Protein AF-A0A1G7UKP9-F1 (afdb_monomer)

Secondary structure (DSSP, 8-state):
---SSSSSSSSTTHHHHHHHHHHHHHHHHHHHHHHHHHHHHHHHHHHHHHHHHHHHHHHHHHHHHHHHHHHHHHHHTS--TTTHHHHHHHHHTTSS--HHHHHHHHHHHHHHHHHHHHHHHHHHHHHHHHHHHHHHHH--TTSPPHHHHHHHHHHHHHHHHHHHHH-HHHHHH-GGGT-TTSHHHHHHHHHHHHHHHH--S-TTS---HHHHHHHHHHHHHHHHHHHHHHHHTT-SPPPPPPPTT------TTSPPPPP-

Mean predicted aligned error: 12.32 Å

Organism: NCBI:txid370764

pLDDT: mean 83.42, std 17.31, range [44.12, 98.62]

Nearest PDB structures (foldseek):
  7a0g-assembly1_JJJ  TM=3.092E-01  e=5.754E+00  Serratia marcescens

Solvent-accessible surface area (backbone atoms only — not comparable to full-atom values): 14491 Å² total; per-residue (Å²): 142,82,93,75,80,81,74,74,83,76,53,79,71,55,58,59,55,57,53,50,54,54,50,52,54,52,50,55,57,56,54,50,52,57,50,48,54,43,40,60,46,51,24,32,50,50,50,30,53,50,29,47,52,47,29,55,53,26,49,52,45,31,55,51,28,50,49,46,34,52,49,35,50,52,64,73,64,57,80,58,91,84,72,42,66,66,56,46,50,33,39,74,70,61,76,46,71,58,66,62,42,55,50,26,49,48,51,28,53,52,25,48,52,48,26,53,52,28,51,52,48,30,53,53,29,49,53,47,35,53,53,42,46,53,52,58,73,69,54,57,93,84,55,78,42,62,55,48,52,52,48,52,55,45,51,51,52,51,57,57,52,46,44,43,76,71,35,71,64,51,25,68,74,30,51,53,67,78,34,68,85,38,70,45,27,36,49,17,56,51,27,44,53,53,27,59,72,49,52,72,97,47,72,83,56,92,72,54,37,67,58,51,48,54,28,54,52,28,40,52,46,23,49,52,28,42,55,48,24,29,48,77,41,71,65,41,78,73,74,78,73,73,60,95,81,68,71,72,80,75,58,90,85,62,79,80,76,82,87,128

Structure (mmCIF, N/CA/C/O backbone):
data_AF-A0A1G7UKP9-F1
#
_entry.id   AF-A0A1G7UKP9-F1
#
loop_
_atom_site.group_PDB
_atom_site.id
_atom_site.type_symbol
_atom_site.label_atom_id
_atom_site.label_alt_id
_atom_site.label_comp_id
_atom_site.label_asym_id
_atom_site.label_entity_id
_atom_site.label_seq_id
_atom_site.pdbx_PDB_ins_code
_atom_site.Cartn_x
_atom_site.Cartn_y
_atom_site.Cartn_z
_atom_site.occupancy
_atom_site.B_iso_or_equiv
_atom_site.auth_seq_id
_atom_site.auth_comp_id
_atom_site.auth_asym_id
_atom_site.auth_atom_id
_atom_site.pdbx_PDB_model_num
ATOM 1 N N . MET A 1 1 ? -29.079 43.974 -66.019 1.00 44.16 1 MET A N 1
ATOM 2 C CA . MET A 1 1 ? -27.997 42.972 -66.091 1.00 44.16 1 MET A CA 1
ATOM 3 C C . MET A 1 1 ? -27.166 43.113 -64.829 1.00 44.16 1 MET A C 1
ATOM 5 O O . MET A 1 1 ? -26.139 43.769 -64.859 1.00 44.16 1 MET A O 1
ATOM 9 N N . GLU A 1 2 ? -27.642 42.573 -63.709 1.00 44.12 2 GLU A N 1
ATOM 10 C CA . GLU A 1 2 ? -26.883 42.584 -62.453 1.00 44.12 2 GLU A CA 1
ATOM 11 C C . GLU A 1 2 ? -26.774 41.160 -61.902 1.00 44.12 2 GLU A C 1
ATOM 13 O O . GLU A 1 2 ? -27.745 40.647 -61.351 1.00 44.12 2 GLU A O 1
ATOM 18 N N . PRO A 1 3 ? -25.610 40.504 -62.059 1.00 50.66 3 PRO A N 1
ATOM 19 C CA . PRO A 1 3 ? -25.329 39.222 -61.429 1.00 50.66 3 PRO A CA 1
ATOM 20 C C . PRO A 1 3 ? -24.221 39.331 -60.361 1.00 50.66 3 PRO A C 1
ATOM 22 O O . PRO A 1 3 ? -23.390 38.436 -60.264 1.00 50.66 3 PRO A O 1
ATOM 25 N N . PHE A 1 4 ? -24.165 40.416 -59.574 1.00 51.16 4 PHE A N 1
ATOM 26 C CA . PHE A 1 4 ? -23.109 40.601 -58.556 1.00 51.16 4 PHE A CA 1
ATOM 27 C C . PHE A 1 4 ? -23.598 40.833 -57.115 1.00 51.16 4 PHE A C 1
ATOM 29 O O . PHE A 1 4 ? -22.776 40.829 -56.203 1.00 51.16 4 PHE A O 1
ATOM 36 N N . LEU A 1 5 ? -24.908 40.953 -56.866 1.00 49.94 5 LEU A N 1
ATOM 37 C CA . LEU A 1 5 ? -25.432 41.255 -55.521 1.00 49.94 5 LEU A CA 1
ATOM 38 C C . LEU A 1 5 ? -25.893 40.041 -54.693 1.00 49.94 5 LEU A C 1
ATOM 40 O O . LEU A 1 5 ? -26.285 40.216 -53.547 1.00 49.94 5 LEU A O 1
ATOM 44 N N . LEU A 1 6 ? -25.790 38.806 -55.197 1.00 50.75 6 LEU A N 1
ATOM 45 C CA . LEU A 1 6 ? -26.289 37.619 -54.475 1.00 50.75 6 LEU A CA 1
ATOM 46 C C . LEU A 1 6 ? -25.236 36.846 -53.659 1.00 50.75 6 LEU A C 1
ATOM 48 O O . LEU A 1 6 ? -25.571 35.833 -53.053 1.00 50.75 6 LEU A O 1
ATOM 52 N N . PHE A 1 7 ? -23.975 37.292 -53.601 1.00 49.50 7 PHE A N 1
ATOM 53 C CA . PHE A 1 7 ? -22.926 36.546 -52.882 1.00 49.50 7 PHE A CA 1
ATOM 54 C C . PHE A 1 7 ? -22.659 37.034 -51.444 1.00 49.50 7 PHE A C 1
ATOM 56 O O . PHE A 1 7 ? -21.963 36.362 -50.686 1.00 49.50 7 PHE A O 1
ATOM 63 N N . VAL A 1 8 ? -23.217 38.178 -51.032 1.00 49.25 8 VAL A N 1
ATOM 64 C CA . VAL A 1 8 ? -22.900 38.803 -49.728 1.00 49.25 8 VAL A CA 1
ATOM 65 C C . VAL A 1 8 ? -23.927 38.472 -48.630 1.00 49.25 8 VAL A C 1
ATOM 67 O O . VAL A 1 8 ? -23.608 38.563 -47.447 1.00 49.25 8 VAL A O 1
ATOM 70 N N . GLU A 1 9 ? -25.122 37.983 -48.970 1.00 47.28 9 GLU A N 1
ATOM 71 C CA . GLU A 1 9 ? -26.195 37.747 -47.982 1.00 47.28 9 GLU A CA 1
ATOM 72 C C . GLU A 1 9 ? -26.108 36.411 -47.217 1.00 47.28 9 GLU A C 1
ATOM 74 O O . GLU A 1 9 ? -26.760 36.244 -46.188 1.00 47.28 9 GLU A O 1
ATOM 79 N N . GLY A 1 10 ? -25.271 35.463 -47.655 1.00 50.47 10 GLY A N 1
ATOM 80 C CA . GLY A 1 10 ? -25.279 34.089 -47.134 1.00 50.47 10 GLY A CA 1
ATOM 81 C C . GLY A 1 10 ? -24.147 33.683 -46.182 1.00 50.47 10 GLY A C 1
ATOM 82 O O . GLY A 1 10 ? -24.175 32.556 -45.701 1.00 50.47 10 GLY A O 1
ATOM 83 N N . TRP A 1 11 ? -23.134 34.519 -45.915 1.00 45.97 11 TRP A N 1
ATOM 84 C CA . TRP A 1 11 ? -21.878 34.038 -45.296 1.00 45.97 11 TRP A CA 1
ATOM 85 C C . TRP A 1 11 ? -21.744 34.311 -43.786 1.00 45.97 11 TRP A C 1
ATOM 87 O O . TRP A 1 11 ? -21.019 33.611 -43.078 1.00 45.97 11 TRP A O 1
ATOM 97 N N . TRP A 1 12 ? -22.438 35.306 -43.237 1.00 51.12 12 TRP A N 1
ATOM 98 C CA . TRP A 1 12 ? -22.158 35.793 -41.878 1.00 51.12 12 TRP A CA 1
ATOM 99 C C . TRP A 1 12 ? -22.514 34.805 -40.744 1.00 51.12 12 TRP A C 1
ATOM 101 O O . TRP A 1 12 ? -21.969 34.924 -39.649 1.00 51.12 12 TRP A O 1
ATOM 111 N N . TRP A 1 13 ? -23.342 33.783 -40.999 1.00 52.53 13 TRP A N 1
ATOM 112 C CA . TRP A 1 13 ? -23.664 32.716 -40.034 1.00 52.53 13 TRP A CA 1
ATOM 113 C C . TRP A 1 13 ? -22.660 31.545 -40.029 1.00 52.53 13 TRP A C 1
ATOM 115 O O . TRP A 1 13 ? -22.626 30.770 -39.071 1.00 52.53 13 TRP A O 1
ATOM 125 N N . VAL A 1 14 ? -21.792 31.427 -41.042 1.00 55.03 14 VAL A N 1
ATOM 126 C CA . VAL A 1 14 ? -20.776 30.357 -41.123 1.00 55.03 14 VAL A CA 1
ATOM 127 C C . VAL A 1 14 ? -19.552 30.679 -40.252 1.00 55.03 14 VAL A C 1
ATOM 129 O O . VAL A 1 14 ? -18.934 29.778 -39.680 1.00 55.03 14 VAL A O 1
ATOM 132 N N . ALA A 1 15 ? -19.235 31.965 -40.062 1.00 50.16 15 ALA A N 1
ATOM 133 C CA . ALA A 1 15 ? -18.097 32.397 -39.246 1.00 50.16 15 ALA A CA 1
ATOM 134 C C . ALA A 1 15 ? -18.240 32.060 -37.738 1.00 50.16 15 ALA A C 1
ATOM 136 O O . ALA A 1 15 ? -17.279 31.537 -37.167 1.00 50.16 15 ALA A O 1
ATOM 137 N N . PRO A 1 16 ? -19.405 32.239 -37.077 1.00 51.91 16 PRO A N 1
ATOM 138 C CA . PRO A 1 16 ? -19.590 31.801 -35.690 1.00 51.91 16 PRO A CA 1
ATOM 139 C C . PRO A 1 16 ? -19.607 30.275 -35.528 1.00 51.91 16 PRO A C 1
ATOM 141 O O . PRO A 1 16 ? -19.090 29.762 -34.537 1.00 51.91 16 PRO A O 1
ATOM 144 N N . ALA A 1 17 ? -20.153 29.532 -36.499 1.00 54.03 17 ALA A N 1
ATOM 145 C CA . ALA A 1 17 ? -20.240 28.072 -36.426 1.00 54.03 17 ALA A CA 1
ATOM 146 C C . ALA A 1 17 ? -18.858 27.397 -36.541 1.00 54.03 17 ALA A C 1
ATOM 148 O O . ALA A 1 17 ? -18.540 26.493 -35.765 1.00 54.03 17 ALA A O 1
ATOM 149 N N . ALA A 1 18 ? -17.996 27.882 -37.442 1.00 50.09 18 ALA A N 1
ATOM 150 C CA . ALA A 1 18 ? -16.623 27.391 -37.576 1.00 50.09 18 ALA A CA 1
ATOM 151 C C . ALA A 1 18 ? -15.727 27.807 -36.389 1.00 50.09 18 ALA A C 1
ATOM 153 O O . ALA A 1 18 ? -14.935 26.998 -35.895 1.00 50.09 18 ALA A O 1
ATOM 154 N N . ALA A 1 19 ? -15.896 29.027 -35.862 1.00 51.38 19 ALA A N 1
ATOM 155 C CA . ALA A 1 19 ? -15.190 29.486 -34.662 1.00 51.38 19 ALA A CA 1
ATOM 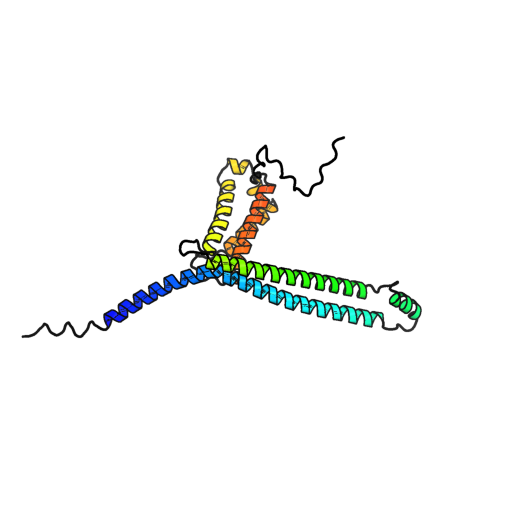156 C C . ALA A 1 19 ? -15.642 28.740 -33.385 1.00 51.38 19 ALA A C 1
ATOM 158 O O . ALA A 1 19 ? -14.822 28.422 -32.519 1.00 51.38 19 ALA A O 1
ATOM 159 N N . GLY A 1 20 ? -16.927 28.395 -33.275 1.00 48.53 20 GLY A N 1
ATOM 160 C CA . GLY A 1 20 ? -17.476 27.614 -32.162 1.00 48.53 20 GLY A CA 1
ATOM 161 C C . GLY A 1 20 ? -16.991 26.160 -32.139 1.00 48.53 20 GLY A C 1
ATOM 162 O O . GLY A 1 20 ? -16.682 25.624 -31.074 1.00 48.53 20 GLY 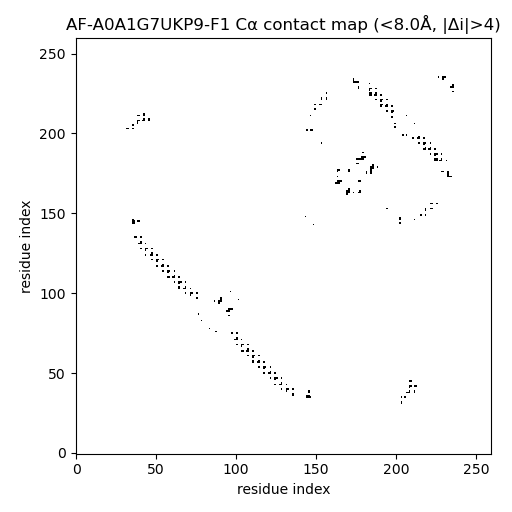A O 1
ATOM 163 N N . ALA A 1 21 ? -16.841 25.528 -33.308 1.00 51.72 21 ALA A N 1
ATOM 164 C CA . ALA A 1 21 ? -16.370 24.144 -33.404 1.00 51.72 21 ALA A CA 1
ATOM 165 C C . ALA A 1 21 ? -14.880 23.996 -33.034 1.00 51.72 21 ALA A C 1
ATOM 167 O O . ALA A 1 21 ? -14.508 23.087 -32.286 1.00 51.72 21 ALA A O 1
ATOM 168 N N . GLY A 1 22 ? -14.023 24.917 -33.492 1.00 48.28 22 GLY A N 1
ATOM 169 C CA . GLY A 1 22 ? -12.593 24.905 -33.160 1.00 48.28 22 GLY A CA 1
ATOM 170 C C . GLY A 1 22 ? -12.308 25.220 -31.686 1.00 48.28 22 GLY A C 1
ATOM 171 O O . GLY A 1 22 ? -11.471 24.569 -31.055 1.00 48.28 22 GLY A O 1
ATOM 172 N N . THR A 1 23 ? -13.044 26.168 -31.099 1.00 50.00 23 THR A N 1
ATOM 173 C CA . THR A 1 23 ? -12.884 26.538 -29.682 1.00 50.00 23 THR A CA 1
ATOM 174 C C . THR A 1 23 ? -13.370 25.440 -28.733 1.00 50.00 23 THR A C 1
ATOM 176 O O . THR A 1 23 ? -12.698 25.169 -27.736 1.00 50.00 23 THR A O 1
ATOM 179 N N . ALA A 1 24 ? -14.454 24.727 -29.061 1.00 54.94 24 ALA A N 1
ATOM 180 C CA . ALA A 1 24 ? -14.920 23.576 -28.285 1.00 54.94 24 ALA A CA 1
ATOM 181 C C . ALA A 1 24 ? -13.920 22.401 -28.308 1.00 54.94 24 ALA A C 1
ATOM 183 O O . ALA A 1 24 ? -13.653 21.789 -27.268 1.00 54.94 24 ALA A O 1
ATOM 184 N N . ALA A 1 25 ? -13.305 22.119 -29.462 1.00 56.47 25 ALA A N 1
ATOM 185 C CA . ALA A 1 25 ? -12.270 21.092 -29.583 1.00 56.47 25 ALA A CA 1
ATOM 186 C C . ALA A 1 25 ? -10.997 21.452 -28.787 1.00 56.47 25 ALA A C 1
ATOM 188 O O . ALA A 1 25 ? -10.469 20.621 -28.041 1.00 56.47 25 ALA A O 1
ATOM 189 N N . TYR A 1 26 ? -10.542 22.706 -28.868 1.00 53.78 26 TYR A N 1
ATOM 190 C CA . TYR A 1 26 ? -9.376 23.197 -28.126 1.00 53.78 26 TYR A CA 1
ATOM 191 C C . TYR A 1 26 ? -9.614 23.243 -26.603 1.00 53.78 26 TYR A C 1
ATOM 193 O O . TYR A 1 26 ? -8.772 22.794 -25.813 1.00 53.78 26 TYR A O 1
ATOM 201 N N . ALA A 1 27 ? -10.791 23.700 -26.164 1.00 58.50 27 ALA A N 1
ATOM 202 C CA . ALA A 1 27 ? -11.190 23.671 -24.756 1.00 58.50 27 ALA A CA 1
ATOM 203 C C . ALA A 1 27 ? -11.269 22.228 -24.220 1.00 58.50 27 ALA A C 1
ATOM 205 O O . ALA A 1 27 ? -10.812 21.942 -23.111 1.00 58.50 27 ALA A O 1
ATOM 206 N N . GLY A 1 28 ? -11.768 21.286 -25.027 1.00 56.56 28 GLY A N 1
ATOM 207 C CA . GLY A 1 28 ? -11.822 19.866 -24.681 1.00 56.56 28 GLY A CA 1
ATOM 208 C C . GLY A 1 28 ? -10.444 19.221 -24.484 1.00 56.56 28 GLY A C 1
ATOM 209 O O . GLY A 1 28 ? -10.285 18.382 -23.595 1.00 56.56 28 GLY A O 1
ATOM 210 N N . LEU A 1 29 ? -9.433 19.612 -25.265 1.00 59.69 29 LEU A N 1
ATOM 211 C CA . LEU A 1 29 ? -8.065 19.087 -25.149 1.00 59.69 29 LEU A CA 1
ATOM 212 C C . LEU A 1 29 ? -7.312 19.672 -23.942 1.00 59.69 29 LEU A C 1
ATOM 214 O O . LEU A 1 29 ? -6.635 18.941 -23.216 1.00 59.69 29 LEU A O 1
ATOM 218 N N . THR A 1 30 ? -7.484 20.965 -23.668 1.00 58.81 30 THR A N 1
ATOM 219 C CA . THR A 1 30 ? -6.808 21.659 -22.555 1.00 58.81 30 THR A CA 1
ATOM 220 C C . THR A 1 30 ? -7.402 21.311 -21.184 1.00 58.81 30 THR A C 1
ATOM 222 O O . THR A 1 30 ? -6.662 21.100 -20.215 1.00 58.81 30 THR A O 1
ATOM 225 N N . MET A 1 31 ? -8.727 21.146 -21.090 1.00 59.41 31 MET A N 1
ATOM 226 C CA . MET A 1 31 ? -9.408 20.721 -19.856 1.00 59.41 31 MET A CA 1
ATOM 227 C C . MET A 1 31 ? -9.030 19.289 -19.441 1.00 59.41 31 MET A C 1
ATOM 229 O O . MET A 1 31 ? -8.883 19.006 -18.246 1.00 59.41 31 MET A O 1
ATOM 233 N N . LYS A 1 32 ? -8.809 18.388 -20.411 1.00 64.94 32 LYS A N 1
ATOM 234 C CA . LYS A 1 32 ? -8.372 17.003 -20.156 1.00 64.94 32 LYS A CA 1
ATOM 235 C C . LYS A 1 32 ? -6.992 16.947 -19.490 1.00 64.94 32 LYS A C 1
ATOM 237 O O . LYS A 1 32 ? -6.817 16.185 -18.541 1.00 64.94 32 LYS A O 1
ATOM 242 N N . GLY A 1 33 ? -6.058 17.813 -19.893 1.00 72.50 33 GLY A N 1
ATOM 243 C CA . GLY A 1 33 ? -4.727 17.905 -19.278 1.00 72.50 33 GLY A CA 1
ATOM 244 C C . GLY A 1 33 ? -4.760 18.368 -17.816 1.00 72.50 33 GLY A C 1
ATOM 245 O O . GLY A 1 33 ? -4.110 17.773 -16.957 1.00 72.50 33 GLY A O 1
ATOM 246 N N . ARG A 1 34 ? -5.579 19.379 -17.489 1.00 80.12 34 ARG A N 1
ATOM 247 C CA . ARG A 1 34 ? -5.723 19.866 -16.100 1.00 80.12 34 ARG A CA 1
ATOM 248 C C . ARG A 1 34 ? -6.289 18.789 -15.172 1.00 80.12 34 ARG A C 1
ATOM 250 O O . ARG A 1 34 ? -5.829 18.649 -14.040 1.00 80.12 34 ARG A O 1
ATOM 257 N N . ARG A 1 35 ? -7.269 18.018 -15.651 1.00 83.06 35 ARG A N 1
ATOM 258 C CA . ARG A 1 35 ? -7.863 16.914 -14.888 1.00 83.06 35 ARG A CA 1
ATOM 259 C C . ARG A 1 35 ? -6.8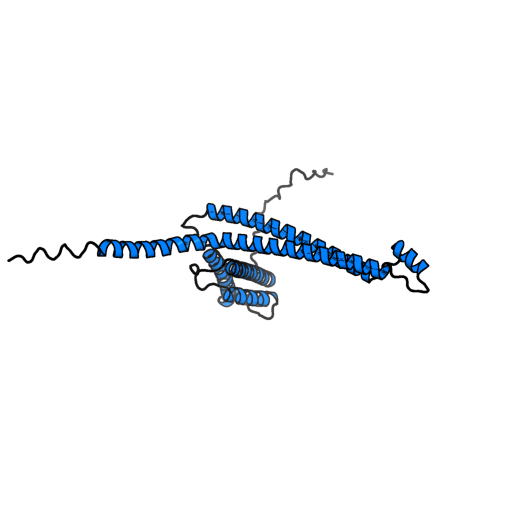76 15.768 -14.671 1.00 83.06 35 ARG A C 1
ATOM 261 O O . ARG A 1 35 ? -6.777 15.284 -13.551 1.00 83.06 35 ARG A O 1
ATOM 268 N N . ALA A 1 36 ? -6.130 15.377 -15.704 1.00 86.25 36 ALA A N 1
ATOM 269 C CA . ALA A 1 36 ? -5.109 14.335 -15.588 1.00 86.25 36 ALA A CA 1
ATOM 270 C C . ALA A 1 36 ? -4.031 14.699 -14.549 1.00 86.25 36 ALA A C 1
ATOM 272 O O . ALA A 1 36 ? -3.599 13.841 -13.787 1.00 86.25 36 ALA A O 1
ATOM 273 N N . ARG A 1 37 ? -3.666 15.986 -14.436 1.00 88.75 37 ARG A N 1
ATOM 274 C CA . ARG A 1 37 ? -2.749 16.472 -13.386 1.00 88.75 37 ARG A CA 1
ATOM 275 C C . ARG A 1 37 ? -3.351 16.453 -11.982 1.00 88.75 37 ARG A C 1
ATOM 277 O O . ARG A 1 37 ? -2.650 16.142 -11.027 1.00 88.75 37 ARG A O 1
ATOM 284 N N . ARG A 1 38 ? -4.644 16.766 -11.839 1.00 92.69 38 ARG A N 1
ATOM 285 C CA . ARG A 1 38 ? -5.346 16.715 -10.541 1.00 92.69 38 ARG A CA 1
ATOM 286 C C . ARG A 1 38 ? -5.575 15.299 -10.017 1.00 92.69 38 ARG A C 1
ATOM 288 O O . ARG A 1 38 ? -5.897 15.156 -8.843 1.00 92.69 38 ARG A O 1
ATOM 295 N N . LEU A 1 39 ? -5.386 14.276 -10.849 1.00 93.75 39 LEU A N 1
ATOM 296 C CA . LEU A 1 39 ? -5.687 12.888 -10.509 1.00 93.75 39 LEU A CA 1
ATOM 297 C C . LEU A 1 39 ? -5.000 12.421 -9.220 1.00 93.75 39 LEU A C 1
ATOM 299 O O . LEU A 1 39 ? -5.641 11.783 -8.391 1.00 93.75 39 LEU A O 1
ATOM 303 N N . GLU A 1 40 ? -3.731 12.779 -9.016 1.00 94.4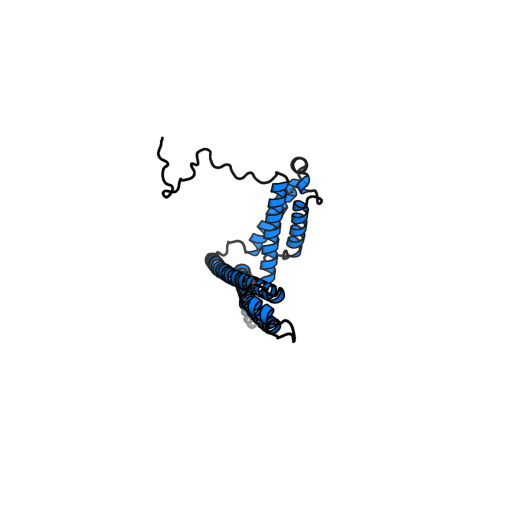4 40 GLU A N 1
ATOM 304 C CA . GLU A 1 40 ? -2.994 12.396 -7.807 1.00 94.44 40 GLU A CA 1
ATOM 305 C C . GLU A 1 40 ? -3.547 13.083 -6.547 1.00 94.44 40 GLU A C 1
ATOM 307 O O . GLU A 1 40 ? -3.663 12.458 -5.492 1.00 94.44 40 GLU A O 1
ATOM 312 N N . LEU A 1 41 ? -3.962 14.349 -6.660 1.00 96.12 41 LEU A N 1
ATOM 313 C CA . LEU A 1 41 ? -4.599 15.085 -5.567 1.00 96.12 41 LEU A CA 1
ATOM 314 C C . LEU A 1 41 ? -5.981 14.512 -5.235 1.00 96.12 41 LEU A C 1
ATOM 316 O O . LEU A 1 41 ? -6.318 14.343 -4.063 1.00 96.12 41 LEU A O 1
ATOM 320 N N . ASP A 1 42 ? -6.775 14.190 -6.253 1.00 96.44 42 ASP A N 1
ATOM 321 C CA . ASP A 1 42 ? -8.093 13.585 -6.066 1.00 96.44 42 ASP A CA 1
ATOM 322 C C . ASP A 1 42 ? -7.973 12.170 -5.472 1.00 96.44 42 ASP A C 1
ATOM 324 O O . ASP A 1 42 ? -8.764 11.794 -4.607 1.00 96.44 42 ASP A O 1
ATOM 328 N N . ALA A 1 43 ? -6.940 11.414 -5.856 1.00 96.88 43 ALA A N 1
ATOM 329 C CA . ALA A 1 43 ? -6.592 10.129 -5.252 1.00 96.88 43 ALA A CA 1
ATOM 330 C C . ALA A 1 43 ? -6.197 10.269 -3.774 1.00 96.88 43 ALA A C 1
ATOM 332 O O . ALA A 1 43 ? -6.682 9.514 -2.933 1.00 96.88 43 ALA A O 1
ATOM 333 N N . ALA A 1 44 ? -5.391 11.274 -3.430 1.00 97.06 44 ALA A N 1
ATOM 334 C CA . ALA A 1 44 ? -5.019 11.547 -2.043 1.00 97.06 44 ALA A CA 1
ATOM 335 C C . ALA A 1 44 ? -6.235 11.915 -1.176 1.00 97.06 44 ALA A C 1
ATOM 337 O O . ALA A 1 44 ? -6.365 11.447 -0.046 1.00 97.06 44 ALA A O 1
ATOM 338 N N . ARG A 1 45 ? -7.162 12.720 -1.712 1.00 97.69 45 ARG A N 1
ATOM 339 C CA . ARG A 1 45 ? -8.426 13.054 -1.033 1.00 97.69 45 ARG A CA 1
ATOM 340 C C . ARG A 1 45 ? -9.321 11.832 -0.857 1.00 97.69 45 ARG A C 1
ATOM 342 O O . ARG A 1 45 ? -9.956 11.686 0.185 1.00 97.69 45 ARG A O 1
ATOM 349 N N . HIS A 1 46 ? -9.361 10.951 -1.855 1.00 97.19 46 HIS A N 1
ATOM 350 C CA . HIS A 1 46 ? -10.077 9.685 -1.754 1.00 97.19 46 HIS A CA 1
ATOM 351 C C . HIS A 1 46 ? -9.506 8.810 -0.624 1.00 97.19 46 HIS A C 1
ATOM 353 O O . HIS A 1 46 ? -10.272 8.300 0.189 1.00 97.19 46 HIS A O 1
ATOM 359 N N . GLU A 1 47 ? -8.179 8.702 -0.508 1.00 96.81 47 GLU A N 1
ATOM 360 C CA . GLU A 1 47 ? -7.510 7.994 0.598 1.00 96.81 47 GLU A CA 1
ATOM 361 C C . GLU A 1 47 ? -7.784 8.618 1.972 1.00 96.81 47 GLU A C 1
ATOM 363 O O . GLU A 1 47 ? -7.972 7.904 2.955 1.00 96.81 47 GLU A O 1
ATOM 368 N N . GLU A 1 48 ? -7.840 9.948 2.070 1.00 98.06 48 GLU A N 1
ATOM 369 C CA . GLU A 1 48 ? -8.232 10.603 3.320 1.00 98.06 48 GLU A CA 1
ATOM 370 C C . GLU A 1 48 ? -9.675 10.246 3.706 1.00 98.06 48 GLU A C 1
ATOM 372 O O . GLU A 1 48 ? -9.945 9.915 4.864 1.00 98.06 48 GLU A O 1
ATOM 377 N N . ALA A 1 49 ? -10.597 10.263 2.740 1.00 97.75 49 ALA A N 1
ATOM 378 C CA . ALA A 1 49 ? -11.992 9.909 2.974 1.00 97.75 49 ALA A CA 1
ATOM 379 C C . ALA A 1 49 ? -12.150 8.443 3.415 1.00 97.75 49 ALA A C 1
ATOM 381 O O . ALA A 1 49 ? -12.931 8.158 4.328 1.00 97.75 49 ALA A O 1
ATOM 382 N N . THR A 1 50 ? -11.402 7.507 2.819 1.00 97.12 50 THR A N 1
ATOM 383 C CA . THR A 1 50 ? -11.421 6.096 3.236 1.00 97.12 50 THR A CA 1
ATOM 384 C C . THR A 1 50 ? -10.804 5.904 4.621 1.00 97.12 50 THR A C 1
ATOM 386 O O . THR A 1 50 ? -11.393 5.203 5.445 1.00 97.12 50 THR A O 1
ATOM 389 N N . ALA A 1 51 ? -9.691 6.576 4.933 1.00 97.69 51 ALA A N 1
ATOM 390 C CA . ALA A 1 51 ? -9.071 6.533 6.258 1.00 97.69 51 ALA A CA 1
ATOM 391 C C . ALA A 1 51 ? -9.993 7.096 7.352 1.00 97.69 51 ALA A C 1
ATOM 393 O O . ALA A 1 51 ? -10.077 6.543 8.450 1.00 97.69 51 ALA A O 1
ATOM 394 N N . TYR A 1 52 ? -10.737 8.161 7.047 1.00 98.25 52 TYR A N 1
ATOM 395 C CA . TYR A 1 52 ? -11.727 8.720 7.963 1.00 98.25 52 TYR A CA 1
ATOM 396 C C . TYR A 1 52 ? -12.867 7.731 8.251 1.00 98.25 52 TYR A C 1
ATOM 398 O O . TYR A 1 52 ? -13.201 7.499 9.415 1.00 98.25 52 TYR A O 1
ATOM 406 N N . ARG A 1 53 ? -13.415 7.079 7.214 1.00 98.19 53 ARG A N 1
ATOM 407 C CA . ARG A 1 53 ? -14.435 6.025 7.378 1.00 98.19 53 ARG A CA 1
ATOM 408 C C . ARG A 1 53 ? -13.906 4.842 8.191 1.00 98.19 53 ARG A C 1
ATOM 410 O O . ARG A 1 53 ? -14.613 4.342 9.062 1.00 98.19 53 ARG A O 1
ATOM 417 N N . ALA A 1 54 ? -12.658 4.435 7.960 1.00 97.56 54 ALA A N 1
ATOM 418 C CA . ALA A 1 54 ? -12.012 3.366 8.718 1.00 97.56 54 ALA A CA 1
ATOM 419 C C . ALA A 1 54 ? -11.858 3.716 10.209 1.00 97.56 54 ALA A C 1
ATOM 421 O O . ALA A 1 54 ? -12.062 2.853 11.060 1.00 97.56 54 ALA A O 1
ATOM 422 N N . LEU A 1 55 ? -11.562 4.978 10.541 1.00 98.44 5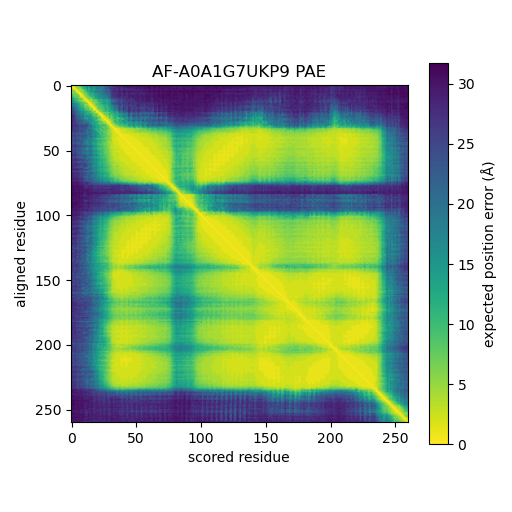5 LEU A N 1
ATOM 423 C CA . LEU A 1 55 ? -11.507 5.444 11.929 1.00 98.44 55 LEU A CA 1
ATOM 424 C C . LEU A 1 55 ? -12.882 5.393 12.610 1.00 98.44 55 LEU A C 1
ATOM 426 O O . LEU A 1 55 ? -12.977 4.930 13.746 1.00 98.44 55 LEU A O 1
ATOM 430 N N . ILE A 1 56 ? -13.944 5.837 11.930 1.00 98.31 56 ILE A N 1
ATOM 431 C CA . ILE A 1 56 ? -15.313 5.744 12.463 1.00 98.31 56 ILE A CA 1
ATOM 432 C C . ILE A 1 56 ? -15.680 4.277 12.721 1.00 98.31 56 ILE A C 1
ATOM 434 O O . ILE A 1 56 ? -16.141 3.943 13.811 1.00 98.31 56 ILE A O 1
ATOM 438 N N . ALA A 1 57 ? -15.409 3.391 11.760 1.00 98.00 57 ALA A N 1
ATOM 439 C CA . ALA A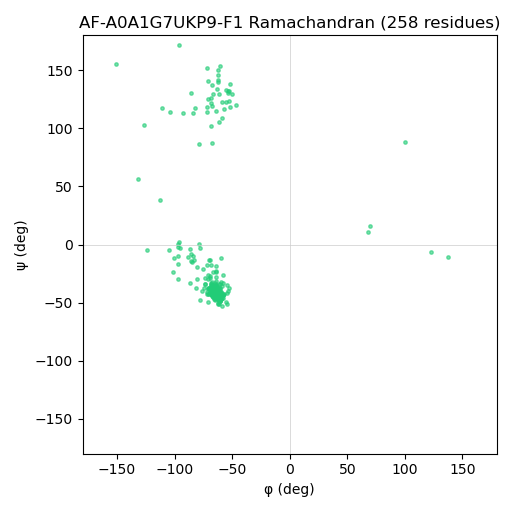 1 57 ? -15.663 1.961 11.912 1.00 98.00 57 ALA A CA 1
ATOM 440 C C . ALA A 1 57 ? -14.842 1.338 13.057 1.00 98.00 57 ALA A C 1
ATOM 442 O O . ALA A 1 57 ? -15.349 0.500 13.799 1.00 98.00 57 ALA A O 1
ATOM 443 N N . ALA A 1 58 ? -13.586 1.756 13.245 1.00 97.69 58 ALA A N 1
ATOM 444 C CA . ALA A 1 58 ? -12.755 1.281 14.350 1.00 97.69 58 ALA A CA 1
ATOM 445 C C . ALA A 1 58 ? -13.300 1.719 15.719 1.00 97.69 58 ALA A C 1
ATOM 447 O O . ALA A 1 58 ? -13.292 0.924 16.653 1.00 97.69 58 ALA A O 1
ATOM 448 N N . ARG A 1 59 ? -13.828 2.943 15.831 1.00 98.31 59 ARG A N 1
ATOM 449 C CA . ARG A 1 59 ? -14.493 3.425 17.053 1.00 98.31 59 ARG A CA 1
ATOM 450 C C . ARG A 1 59 ? -15.755 2.641 17.383 1.00 98.31 59 ARG A C 1
ATOM 452 O O . ARG A 1 59 ? -15.955 2.293 18.542 1.00 98.31 59 ARG A O 1
ATOM 459 N N . ALA A 1 60 ? -16.562 2.317 16.373 1.00 98.19 60 ALA A N 1
ATOM 460 C CA . ALA A 1 60 ? -17.729 1.460 16.562 1.00 98.19 60 ALA A CA 1
ATOM 461 C C . ALA A 1 60 ? -17.326 0.091 17.145 1.00 98.19 60 ALA A C 1
ATOM 463 O O . ALA A 1 60 ? -17.912 -0.345 18.130 1.00 98.19 60 ALA A O 1
ATOM 464 N N . LYS A 1 61 ? -16.243 -0.516 16.636 1.00 96.75 61 LYS A N 1
ATOM 465 C CA . LYS A 1 61 ? -15.695 -1.778 17.171 1.00 96.75 61 LYS A CA 1
ATOM 466 C C . LYS A 1 61 ? -15.178 -1.671 18.607 1.00 96.75 61 LYS A C 1
ATOM 468 O O . LYS A 1 61 ? -15.217 -2.647 19.345 1.00 96.75 61 LYS A O 1
ATOM 473 N N . VAL A 1 62 ? -14.673 -0.506 19.021 1.00 98.38 62 VAL A N 1
ATOM 474 C CA . VAL A 1 62 ? -14.296 -0.280 20.427 1.00 98.38 62 VAL A CA 1
ATOM 475 C C . VAL A 1 62 ? -15.537 -0.263 21.313 1.00 98.38 62 VAL A C 1
ATOM 477 O O . VAL A 1 62 ? -15.519 -0.893 22.364 1.00 98.38 62 VAL A O 1
ATOM 480 N N . SER A 1 63 ? -16.609 0.406 20.879 1.00 97.38 63 SER A N 1
ATOM 481 C CA . SER A 1 63 ? -17.883 0.426 21.608 1.00 97.38 63 SER A CA 1
ATOM 482 C C . SER A 1 63 ? -18.499 -0.972 21.731 1.00 97.38 63 SER A C 1
ATOM 484 O O . SER A 1 63 ? -18.983 -1.333 22.798 1.00 97.38 63 SER A O 1
ATOM 486 N N . GLU A 1 64 ? -18.451 -1.769 20.664 1.00 97.38 64 GLU A N 1
ATOM 487 C CA . GLU A 1 64 ? -18.892 -3.170 20.653 1.00 97.38 64 GLU A CA 1
ATOM 488 C C . GLU A 1 64 ? -18.078 -4.021 21.640 1.00 97.38 64 GLU A C 1
ATOM 490 O O . GLU A 1 64 ? -18.643 -4.641 22.536 1.00 97.38 64 GLU A O 1
ATOM 495 N N . ALA A 1 65 ? -16.745 -3.954 21.579 1.00 96.50 65 ALA A N 1
ATOM 496 C CA . ALA A 1 65 ? -15.883 -4.687 22.506 1.00 96.50 65 ALA A CA 1
ATOM 497 C C . ALA A 1 65 ? -16.034 -4.221 23.969 1.00 96.50 65 ALA A C 1
ATOM 499 O O . ALA A 1 65 ? -15.809 -4.994 24.898 1.00 96.50 65 ALA A O 1
ATOM 500 N N . GLN A 1 66 ? -16.407 -2.959 24.208 1.00 96.62 66 GLN A N 1
ATOM 501 C CA . GLN A 1 66 ? -16.764 -2.485 25.548 1.00 96.62 66 GLN A CA 1
ATOM 502 C C . GLN A 1 66 ? -18.058 -3.133 26.046 1.00 96.62 66 GLN A C 1
ATOM 504 O O . GLN A 1 66 ? -18.109 -3.539 27.205 1.00 96.62 66 GLN A O 1
ATOM 509 N N . ALA A 1 67 ? -19.070 -3.265 25.184 1.00 96.56 67 ALA A N 1
ATOM 510 C CA . ALA A 1 67 ? -20.307 -3.961 25.521 1.00 96.56 67 ALA A CA 1
ATOM 511 C C . ALA A 1 67 ? -20.055 -5.448 25.823 1.00 96.56 67 ALA A C 1
ATOM 513 O O . ALA A 1 67 ? -20.579 -5.950 26.812 1.00 96.56 67 ALA A O 1
ATOM 514 N N . GLU A 1 68 ? -19.186 -6.121 25.061 1.00 93.19 68 GLU A N 1
ATOM 515 C CA . GLU A 1 68 ? -18.779 -7.511 25.335 1.00 93.19 68 GLU A CA 1
ATOM 516 C C . GLU A 1 68 ? -18.111 -7.670 26.707 1.00 93.19 68 GLU A C 1
ATOM 518 O O . GLU A 1 68 ? -18.383 -8.629 27.423 1.00 93.19 68 GLU A O 1
ATOM 523 N N . VAL A 1 69 ? -17.249 -6.726 27.103 1.00 92.81 69 VAL A N 1
ATOM 524 C CA . VAL A 1 69 ? -16.616 -6.756 28.432 1.00 92.81 69 VAL A CA 1
ATOM 525 C C . VAL A 1 69 ? -17.654 -6.585 29.541 1.00 92.81 69 VAL A C 1
ATOM 527 O O . VAL A 1 69 ? -17.550 -7.257 30.565 1.00 92.81 69 VAL A O 1
ATOM 530 N N . LEU A 1 70 ? -18.645 -5.708 29.352 1.00 90.88 70 LEU A N 1
ATOM 531 C CA . LEU A 1 70 ? -19.731 -5.517 30.318 1.00 90.88 70 LEU A CA 1
ATOM 532 C C . LEU A 1 70 ? -20.641 -6.749 30.404 1.00 90.88 70 LEU A C 1
ATOM 534 O O . LEU A 1 70 ? -20.996 -7.147 31.509 1.00 90.88 70 LEU A O 1
ATOM 538 N N . ALA A 1 71 ? -20.963 -7.374 29.269 1.00 89.75 71 ALA A N 1
ATOM 539 C CA . ALA A 1 71 ? -21.734 -8.615 29.216 1.00 89.75 71 ALA A CA 1
ATOM 540 C C . ALA A 1 71 ? -20.996 -9.760 29.926 1.00 89.75 71 ALA A C 1
ATOM 542 O O . ALA A 1 71 ? -21.532 -10.341 30.861 1.00 89.75 71 ALA A O 1
ATOM 543 N N . ALA A 1 72 ? -19.716 -9.977 29.604 1.00 88.62 72 ALA A N 1
ATOM 544 C CA . ALA A 1 72 ? -18.901 -10.993 30.269 1.00 88.62 72 ALA A CA 1
ATOM 545 C C . ALA A 1 72 ? -18.776 -10.749 31.784 1.00 88.62 72 ALA A C 1
ATOM 547 O O . ALA A 1 72 ? -18.678 -11.695 32.566 1.00 88.62 72 ALA A O 1
ATOM 548 N N . HIS A 1 73 ? -18.770 -9.484 32.221 1.00 83.62 73 HIS A N 1
ATOM 549 C CA . HIS A 1 73 ? -18.770 -9.144 33.643 1.00 83.62 73 HIS A CA 1
ATOM 550 C C . HIS A 1 73 ? -20.116 -9.447 34.317 1.00 83.62 73 HIS A C 1
ATOM 552 O O . HIS A 1 73 ? -20.119 -9.913 35.453 1.00 83.62 73 HIS A O 1
ATOM 558 N N . ALA A 1 74 ? -21.236 -9.227 33.620 1.00 84.50 74 ALA A N 1
ATOM 559 C CA . ALA A 1 74 ? -22.567 -9.596 34.096 1.00 84.50 74 ALA A CA 1
ATOM 560 C C . ALA A 1 74 ? -22.728 -11.123 34.210 1.00 84.50 74 ALA A C 1
ATOM 562 O O . ALA A 1 74 ? -23.185 -11.603 35.246 1.00 84.50 74 ALA A O 1
ATOM 563 N N . ASP A 1 75 ? -22.265 -11.876 33.209 1.00 79.94 75 ASP A N 1
ATOM 564 C CA . ASP A 1 75 ? -22.313 -13.345 33.196 1.00 79.94 75 ASP A CA 1
ATOM 565 C C . ASP A 1 75 ? -21.411 -13.957 34.281 1.00 79.94 75 ASP A C 1
ATOM 567 O O . ASP A 1 75 ? -21.795 -14.906 34.961 1.00 79.94 75 ASP A O 1
ATOM 571 N N . SER A 1 76 ? -20.243 -13.351 34.529 1.00 69.50 76 SER A N 1
ATOM 572 C CA . SER A 1 76 ? -19.332 -13.764 35.613 1.00 69.50 76 SER A CA 1
ATOM 573 C C . SER A 1 76 ? -19.843 -13.412 37.016 1.00 69.50 76 SER A C 1
ATOM 575 O O . SER A 1 76 ? -19.334 -13.941 38.002 1.00 69.50 76 SER A O 1
ATOM 577 N N . GLY A 1 77 ? -20.809 -12.494 37.121 1.00 60.09 77 GLY A N 1
ATOM 578 C CA . GLY A 1 77 ? -21.439 -12.074 38.374 1.00 60.09 77 GLY A CA 1
ATOM 579 C C . GLY A 1 77 ? -22.741 -12.812 38.701 1.00 60.09 77 GLY A C 1
ATOM 580 O O . GLY A 1 77 ? -23.316 -12.557 39.760 1.00 60.09 77 GLY A O 1
ATOM 581 N N . ALA A 1 78 ? -23.225 -13.701 37.825 1.00 57.94 78 ALA A N 1
ATOM 582 C CA . ALA A 1 78 ? -24.451 -14.457 38.052 1.00 57.94 78 ALA A CA 1
ATOM 583 C C . ALA A 1 78 ? -24.226 -15.536 39.137 1.00 57.94 78 ALA A C 1
ATOM 585 O O . ALA A 1 78 ? -23.392 -16.426 38.952 1.00 57.94 78 ALA A O 1
ATOM 586 N N . PRO A 1 79 ? -24.939 -15.495 40.280 1.00 53.22 79 PRO A N 1
ATOM 587 C CA . PRO A 1 79 ? -24.725 -16.454 41.355 1.00 53.22 79 PRO A CA 1
ATOM 588 C C . PRO A 1 79 ? -25.263 -17.835 40.962 1.00 53.22 79 PRO A C 1
ATOM 590 O O . PRO A 1 79 ? -26.472 -18.040 40.845 1.00 53.22 79 PRO A O 1
ATOM 593 N N . GLY A 1 80 ? -24.363 -18.807 40.811 1.00 52.72 80 GLY A N 1
ATOM 594 C CA . GLY A 1 80 ? -24.726 -20.221 40.816 1.00 52.72 80 GLY A CA 1
ATOM 595 C C . GLY A 1 80 ? -25.184 -20.628 42.218 1.00 52.72 80 GLY A C 1
ATOM 596 O O . GLY A 1 80 ? -24.484 -20.400 43.207 1.00 52.72 80 GLY A O 1
ATOM 597 N N . PHE A 1 81 ? -26.375 -21.211 42.343 1.00 44.59 81 PHE A N 1
ATOM 598 C CA . PHE A 1 81 ? -26.876 -21.685 43.633 1.00 44.59 81 PHE A CA 1
ATOM 599 C C . PHE A 1 81 ? -26.037 -22.892 44.097 1.00 44.59 81 PHE A C 1
ATOM 601 O O . PHE A 1 81 ? -26.211 -23.999 43.599 1.00 44.59 81 PHE A O 1
ATOM 608 N N . GLY A 1 82 ? -25.117 -22.660 45.042 1.00 52.38 82 GLY A N 1
ATOM 609 C CA . GLY A 1 82 ? -24.292 -23.691 45.691 1.00 52.38 82 GLY A CA 1
ATOM 610 C C . GLY A 1 82 ? -22.866 -23.818 45.137 1.00 52.38 82 GLY A C 1
ATOM 611 O O . GLY A 1 82 ? -22.632 -24.641 44.266 1.00 52.38 82 GLY A O 1
ATOM 612 N N . SER A 1 83 ? -21.943 -23.017 45.700 1.00 53.12 83 SER A N 1
ATOM 613 C CA . SER A 1 83 ? -20.456 -22.952 45.538 1.00 53.12 83 SER A CA 1
ATOM 614 C C . SER A 1 83 ? -19.939 -21.498 45.437 1.00 53.12 83 SER A C 1
ATOM 616 O O . SER A 1 83 ? -18.751 -21.225 45.576 1.00 53.12 83 SER A O 1
ATOM 618 N N . SER A 1 84 ? -20.852 -20.535 45.283 1.00 61.81 84 SER A N 1
ATOM 619 C CA . SER A 1 84 ? -20.588 -19.230 44.666 1.00 61.81 84 SER A CA 1
ATOM 620 C C . SER A 1 84 ? -19.987 -18.113 45.538 1.00 61.81 84 SER A C 1
ATOM 622 O O . SER A 1 84 ? -19.607 -17.087 44.978 1.00 61.81 84 SER A O 1
ATOM 624 N N . PHE A 1 85 ? -19.883 -18.232 46.870 1.00 62.38 85 PHE A N 1
ATOM 625 C CA . PHE A 1 85 ? -19.345 -17.118 47.679 1.00 62.38 85 PHE A CA 1
ATOM 626 C C . PHE A 1 85 ? -17.818 -17.025 47.606 1.00 62.38 85 PHE A C 1
ATOM 628 O O . PHE A 1 85 ? -17.286 -15.950 47.358 1.00 62.38 85 PHE A O 1
ATOM 635 N N . LEU A 1 86 ? -17.109 -18.146 47.780 1.00 64.12 86 LEU A N 1
ATOM 636 C CA . LEU A 1 86 ? -15.646 -18.182 47.672 1.00 64.12 86 LEU A CA 1
ATOM 637 C C . LEU A 1 86 ? -15.191 -17.896 46.237 1.00 64.12 86 LEU A C 1
ATOM 639 O O . LEU A 1 86 ? -14.304 -17.071 46.052 1.00 64.12 86 LEU A O 1
ATOM 643 N N . ASP A 1 87 ? -15.857 -18.473 45.234 1.00 59.47 87 ASP A N 1
ATOM 644 C CA . ASP A 1 87 ? -15.617 -18.146 43.820 1.00 59.47 87 ASP A CA 1
ATOM 645 C C . ASP A 1 87 ? -15.966 -16.692 43.484 1.00 59.47 87 ASP A C 1
ATOM 647 O O . ASP A 1 87 ? -15.267 -16.059 42.694 1.00 59.47 87 ASP A O 1
ATOM 651 N N . GLY A 1 88 ? -17.002 -16.130 44.113 1.00 61.66 88 GLY A N 1
ATOM 652 C CA . GLY A 1 88 ? -17.362 -14.719 43.994 1.00 61.66 88 GLY A CA 1
ATOM 653 C C . GLY A 1 88 ? -16.319 -13.792 44.620 1.00 61.66 88 GLY A C 1
ATOM 654 O O . GLY A 1 88 ? -15.933 -12.806 44.000 1.00 61.66 88 GLY A O 1
ATOM 655 N N . VAL A 1 89 ? -15.800 -14.125 45.808 1.00 66.62 89 VAL A N 1
ATOM 656 C CA . VAL A 1 89 ? -14.721 -13.383 46.485 1.00 66.62 89 VAL A CA 1
ATOM 657 C C . VAL A 1 89 ? -13.406 -13.497 45.712 1.00 66.62 89 VAL A C 1
ATOM 659 O O . VAL A 1 89 ? -12.717 -12.495 45.543 1.00 66.62 89 VAL A O 1
ATOM 662 N N . LEU A 1 90 ? -13.066 -14.679 45.190 1.00 66.31 90 LEU A N 1
ATOM 663 C CA . LEU A 1 90 ? -11.862 -14.899 44.385 1.00 66.31 90 LEU A CA 1
ATOM 664 C C . LEU A 1 90 ? -11.945 -14.207 43.014 1.00 66.31 90 LEU A C 1
ATOM 666 O O . LEU A 1 90 ? -10.946 -13.630 42.581 1.00 66.31 90 LEU A O 1
ATOM 670 N N . ASN A 1 91 ? -13.113 -14.195 42.358 1.00 61.38 91 ASN A N 1
ATOM 671 C CA . ASN A 1 91 ? -13.341 -13.399 41.143 1.00 61.38 91 ASN A CA 1
ATOM 672 C C . ASN A 1 91 ? -13.303 -11.891 41.431 1.00 61.38 91 ASN A C 1
ATOM 674 O O . ASN A 1 91 ? -12.642 -11.147 40.707 1.00 61.38 91 ASN A O 1
ATOM 678 N N . ALA A 1 92 ? -13.959 -11.427 42.501 1.00 60.66 92 ALA A N 1
ATOM 679 C CA . ALA A 1 92 ? -13.961 -10.016 42.898 1.00 60.66 92 ALA A CA 1
ATOM 680 C C . ALA A 1 92 ? -12.559 -9.518 43.295 1.00 60.66 92 ALA A C 1
ATOM 682 O O . ALA A 1 92 ? -12.200 -8.381 42.993 1.00 60.66 92 ALA A O 1
ATOM 683 N N . ALA A 1 93 ? -11.743 -10.377 43.912 1.00 65.06 93 ALA A N 1
ATOM 684 C CA . ALA A 1 93 ? -10.341 -10.113 44.227 1.00 65.06 93 ALA A CA 1
ATOM 685 C C . ALA A 1 93 ? -9.397 -10.259 43.012 1.00 65.06 93 ALA A C 1
ATOM 687 O O . ALA A 1 93 ? -8.199 -10.010 43.139 1.00 65.06 93 ALA A O 1
ATOM 688 N N . GLY A 1 94 ? -9.906 -10.660 41.837 1.00 58.09 94 GLY A N 1
ATOM 689 C CA . GLY A 1 94 ? -9.117 -10.857 40.615 1.00 58.09 94 GLY A CA 1
ATOM 690 C C . GLY A 1 94 ? -8.163 -12.057 40.656 1.00 58.09 94 GLY A C 1
ATOM 691 O O . GLY A 1 94 ? -7.248 -12.131 39.838 1.00 58.09 94 GLY A O 1
ATOM 692 N N . ILE A 1 95 ? -8.360 -12.974 41.606 1.00 65.75 95 ILE A N 1
ATOM 693 C CA . ILE A 1 95 ? -7.530 -14.167 41.826 1.00 65.75 95 ILE A CA 1
ATOM 694 C C . ILE A 1 95 ? -7.929 -15.281 40.850 1.00 65.75 95 ILE A C 1
ATOM 696 O O . ILE A 1 95 ? -7.066 -15.972 40.313 1.00 65.75 95 ILE A O 1
ATOM 700 N N . VAL A 1 96 ? -9.227 -15.406 40.559 1.00 59.62 96 VAL A N 1
ATOM 701 C CA . VAL A 1 96 ? -9.755 -16.220 39.457 1.00 59.62 96 VAL A CA 1
ATOM 702 C C . VAL A 1 96 ? -10.315 -15.244 38.431 1.00 59.62 96 VAL A C 1
ATOM 704 O O . VAL A 1 96 ? -11.199 -14.461 38.743 1.00 59.62 96 VAL A O 1
ATOM 707 N N . VAL A 1 97 ? -9.764 -15.222 37.221 1.00 62.38 97 VAL A N 1
ATOM 708 C CA . VAL A 1 97 ? -10.312 -14.421 36.120 1.00 62.38 97 VAL A CA 1
ATOM 709 C C . VAL A 1 97 ? -11.018 -15.391 35.192 1.00 62.38 97 VAL A C 1
ATOM 711 O O . VAL A 1 97 ? -10.353 -16.224 34.576 1.00 62.38 97 VAL A O 1
ATOM 714 N N . SER A 1 98 ? -12.346 -15.286 35.087 1.00 68.88 98 SER A N 1
ATOM 715 C CA . SER A 1 98 ? -13.109 -16.065 34.107 1.00 68.88 98 SER A CA 1
ATOM 716 C C . SER A 1 98 ? -12.467 -15.917 32.715 1.00 68.88 98 SER A C 1
ATOM 718 O O . SER A 1 98 ? -12.201 -14.776 32.296 1.00 68.88 98 SER A O 1
ATOM 720 N N . PRO A 1 99 ? -12.195 -17.024 31.993 1.00 76.62 99 PRO A N 1
ATOM 721 C CA . PRO A 1 99 ? -11.531 -16.980 30.691 1.00 76.62 99 PRO A CA 1
ATOM 722 C C . PRO A 1 99 ? -12.264 -16.049 29.715 1.00 76.62 99 PRO A C 1
ATOM 724 O O . PRO A 1 99 ? -11.616 -15.283 28.998 1.00 76.62 99 PRO A O 1
ATOM 727 N N . GLU A 1 100 ? -13.594 -15.994 29.792 1.00 79.75 100 GLU A N 1
ATOM 728 C CA . GLU A 1 100 ? -14.455 -15.142 28.967 1.00 79.75 100 GLU A CA 1
ATOM 729 C C . GLU A 1 100 ? -14.197 -13.646 29.192 1.00 79.75 100 GLU A C 1
ATOM 731 O O . GLU A 1 100 ? -14.065 -12.878 28.237 1.00 79.75 100 GLU A O 1
ATOM 736 N N . THR A 1 101 ? -14.017 -13.221 30.448 1.00 83.31 101 THR A N 1
ATOM 737 C CA . THR A 1 101 ? -13.680 -11.822 30.767 1.00 83.31 101 THR A CA 1
ATOM 738 C C . THR A 1 101 ? -12.276 -11.450 30.297 1.00 83.31 101 THR A C 1
ATOM 740 O O . THR A 1 101 ? -12.034 -10.312 29.883 1.00 83.31 101 THR A O 1
ATOM 743 N N . SER A 1 102 ? -11.335 -12.399 30.345 1.00 85.38 102 SER A N 1
ATOM 744 C CA . SER A 1 102 ? -9.961 -12.189 29.887 1.00 85.38 102 SER A CA 1
ATOM 745 C C . SER A 1 102 ? -9.903 -12.031 28.366 1.00 85.38 102 SER A C 1
ATOM 747 O O . SER A 1 102 ? -9.231 -11.125 27.862 1.00 85.38 102 SER A O 1
ATOM 749 N N . ASP A 1 103 ? -10.682 -12.832 27.640 1.00 89.69 103 ASP A N 1
ATOM 750 C CA . ASP A 1 103 ? -10.776 -12.775 26.187 1.00 89.69 103 ASP A CA 1
ATOM 751 C C . ASP A 1 103 ? -11.532 -11.530 25.719 1.00 89.69 103 ASP A C 1
ATOM 753 O O . ASP A 1 103 ? -11.065 -10.846 24.806 1.00 89.69 103 ASP A O 1
ATOM 757 N N . ALA A 1 104 ? -12.618 -11.141 26.397 1.00 91.19 104 ALA A N 1
ATOM 758 C CA . ALA A 1 104 ? -13.301 -9.873 26.130 1.00 91.19 104 ALA A CA 1
ATOM 759 C C . ALA A 1 104 ? -12.355 -8.669 26.320 1.00 91.19 104 ALA A C 1
ATOM 761 O O . ALA A 1 104 ? -12.282 -7.772 25.474 1.00 91.19 104 ALA A O 1
ATOM 762 N N . LYS A 1 105 ? -11.532 -8.669 27.382 1.00 91.75 105 LYS A N 1
ATOM 763 C CA . LYS A 1 105 ? -10.502 -7.634 27.598 1.00 91.75 105 LYS A CA 1
ATOM 764 C C . LYS A 1 105 ? -9.446 -7.626 26.490 1.00 91.75 105 LYS A C 1
ATOM 766 O O . LYS A 1 105 ? -9.036 -6.546 26.058 1.00 91.75 105 LYS A O 1
ATOM 771 N N . ARG A 1 106 ? -9.007 -8.795 26.004 1.00 94.25 106 ARG A N 1
ATOM 772 C CA . ARG A 1 106 ? -8.069 -8.900 24.869 1.00 94.25 106 ARG A CA 1
ATOM 773 C C . ARG A 1 106 ? -8.666 -8.291 23.601 1.00 94.25 106 ARG A C 1
ATOM 775 O O . ARG A 1 106 ? -8.020 -7.430 23.001 1.00 94.25 106 ARG A O 1
ATOM 782 N N . ARG A 1 107 ? -9.912 -8.637 23.254 1.00 94.75 107 ARG A N 1
ATOM 783 C CA . ARG A 1 107 ? -10.635 -8.061 22.101 1.00 94.75 107 ARG A CA 1
ATOM 784 C C . ARG A 1 107 ? -10.755 -6.543 22.206 1.00 94.75 107 ARG A C 1
ATOM 786 O O . ARG A 1 107 ? -10.477 -5.836 21.237 1.00 94.75 107 ARG A O 1
ATOM 793 N N . LEU A 1 108 ? -11.057 -6.018 23.395 1.00 97.19 108 LEU A N 1
ATOM 794 C CA . LEU A 1 108 ? -11.095 -4.573 23.635 1.00 97.19 108 LEU A CA 1
ATOM 795 C C . LEU A 1 108 ? -9.729 -3.905 23.422 1.00 97.19 108 LEU A C 1
ATOM 797 O O . LEU A 1 108 ? -9.642 -2.837 22.808 1.00 97.19 108 LEU A O 1
ATOM 801 N N . LEU A 1 109 ? -8.644 -4.509 23.911 1.00 97.69 109 LEU A N 1
ATOM 802 C CA . LEU A 1 109 ? -7.293 -3.983 23.700 1.00 97.69 109 LEU A CA 1
ATOM 803 C C . LEU A 1 109 ? -6.907 -3.993 22.216 1.00 97.69 109 LEU A C 1
ATOM 805 O O . LEU A 1 109 ? -6.329 -3.018 21.729 1.00 97.69 109 LEU A O 1
ATOM 809 N N . GLU A 1 110 ? -7.251 -5.050 21.482 1.00 97.50 110 GLU A N 1
ATOM 810 C CA . GLU A 1 110 ? -7.055 -5.122 20.033 1.00 97.50 110 GLU A CA 1
ATOM 811 C C . GLU A 1 110 ? -7.864 -4.054 19.290 1.00 97.50 110 GLU A C 1
ATOM 813 O O . GLU A 1 110 ? -7.317 -3.362 18.426 1.00 97.50 110 GLU A O 1
ATOM 818 N N . ALA A 1 111 ? -9.132 -3.854 19.659 1.00 98.00 111 ALA A N 1
ATOM 819 C CA . ALA A 1 111 ? -9.983 -2.810 19.094 1.00 98.00 111 ALA A CA 1
ATOM 820 C C . ALA A 1 111 ? -9.385 -1.410 19.322 1.00 98.00 111 ALA A C 1
ATOM 822 O O . ALA A 1 111 ? -9.261 -0.632 18.374 1.00 98.00 111 ALA A O 1
ATOM 823 N N . LYS A 1 112 ? -8.901 -1.112 20.536 1.00 98.19 112 LYS A N 1
ATOM 824 C CA . LYS A 1 112 ? -8.216 0.157 20.850 1.00 98.19 112 LYS A CA 1
ATOM 825 C C . LYS A 1 112 ? -6.926 0.345 20.051 1.00 98.19 112 LYS A C 1
ATOM 827 O O . LYS A 1 112 ? -6.640 1.447 19.579 1.00 98.19 112 LYS A O 1
ATOM 832 N N . ARG A 1 113 ? -6.131 -0.718 19.870 1.00 98.19 113 ARG A N 1
ATOM 833 C CA . ARG A 1 113 ? -4.923 -0.675 19.024 1.00 98.19 113 ARG A CA 1
ATOM 834 C C . ARG A 1 113 ? -5.282 -0.361 17.570 1.00 98.19 113 ARG A C 1
ATOM 836 O O . ARG A 1 113 ? -4.616 0.478 16.967 1.00 98.19 113 ARG A O 1
ATOM 843 N N . ARG A 1 114 ? -6.353 -0.967 17.043 1.00 96.56 114 ARG A N 1
ATOM 844 C CA . ARG A 1 114 ? -6.871 -0.704 15.689 1.00 96.56 114 ARG A CA 1
ATOM 845 C C . ARG A 1 114 ? -7.406 0.719 15.527 1.00 96.56 114 ARG A C 1
ATOM 847 O O . ARG A 1 114 ? -7.132 1.353 14.511 1.00 96.56 114 ARG A O 1
ATOM 854 N N . GLU A 1 115 ? -8.115 1.256 16.520 1.00 98.38 115 GLU A N 1
ATOM 855 C CA . GLU A 1 115 ? -8.534 2.664 16.514 1.00 98.38 115 GLU A CA 1
ATOM 856 C C . GLU A 1 115 ? -7.314 3.590 16.462 1.00 98.38 115 GLU A C 1
ATOM 858 O O . GLU A 1 115 ? -7.242 4.491 15.623 1.00 98.38 115 GLU A O 1
ATOM 863 N N . LYS A 1 116 ? -6.310 3.330 17.308 1.00 98.38 116 LYS A N 1
ATOM 864 C CA . LYS A 1 116 ? -5.073 4.115 17.342 1.00 98.38 116 LYS A CA 1
ATOM 865 C C . LYS A 1 116 ? -4.334 4.058 16.002 1.00 98.38 116 LYS A C 1
ATOM 867 O O . LYS A 1 116 ? -3.914 5.102 15.502 1.00 98.38 116 LYS A O 1
ATOM 872 N N . SER A 1 117 ? -4.210 2.880 15.386 1.00 98.06 117 SER A N 1
ATOM 873 C CA . SER A 1 117 ? -3.594 2.756 14.060 1.00 98.06 117 SER A CA 1
ATOM 874 C C . SER A 1 117 ? -4.404 3.478 12.979 1.00 98.06 117 SER A C 1
ATOM 876 O O . SER A 1 117 ? -3.812 4.159 12.147 1.00 98.06 117 SER A O 1
ATOM 878 N N . ALA A 1 118 ? -5.740 3.408 13.014 1.00 97.62 118 ALA A N 1
ATOM 879 C CA . ALA A 1 118 ? -6.607 4.128 12.077 1.00 97.62 118 ALA A CA 1
ATOM 880 C C . ALA A 1 118 ? -6.482 5.655 12.229 1.00 97.62 118 ALA A C 1
ATOM 882 O O . ALA A 1 118 ? -6.443 6.384 11.238 1.00 97.62 118 ALA A O 1
ATOM 883 N N . ALA A 1 119 ? -6.337 6.151 13.461 1.00 98.12 119 ALA A N 1
ATOM 884 C CA . ALA A 1 119 ? -6.108 7.568 13.724 1.00 98.12 119 ALA A CA 1
ATOM 885 C C . ALA A 1 119 ? -4.758 8.047 13.163 1.00 98.12 119 ALA A C 1
ATOM 887 O O . ALA A 1 119 ? -4.679 9.131 12.579 1.00 98.12 119 ALA A O 1
ATOM 888 N N . PHE A 1 120 ? -3.697 7.246 13.300 1.00 98.31 120 PHE A N 1
ATOM 889 C CA . PHE A 1 120 ? -2.406 7.556 12.682 1.00 98.31 120 PHE A CA 1
ATOM 890 C C . PHE A 1 120 ? -2.451 7.468 11.158 1.00 98.31 120 PHE A C 1
ATOM 892 O O . PHE A 1 120 ? -1.889 8.342 10.500 1.00 98.31 120 PHE A O 1
ATOM 899 N N . ALA A 1 121 ? -3.166 6.490 10.598 1.00 96.88 121 ALA A N 1
ATOM 900 C CA . ALA A 1 121 ? -3.375 6.386 9.158 1.00 96.88 121 ALA A CA 1
ATOM 901 C C . ALA A 1 121 ? -4.055 7.648 8.603 1.00 96.88 121 ALA A C 1
ATOM 903 O O . ALA A 1 121 ? -3.551 8.235 7.651 1.00 96.88 121 ALA A O 1
ATOM 904 N N . LEU A 1 122 ? -5.111 8.149 9.257 1.00 98.31 122 LEU A N 1
ATOM 905 C CA . LEU A 1 122 ? -5.772 9.401 8.866 1.00 98.31 122 LEU A CA 1
ATOM 906 C C . LEU A 1 122 ? -4.837 10.621 8.952 1.00 98.31 122 LEU A C 1
ATOM 908 O O . LEU A 1 122 ? -4.897 11.533 8.125 1.00 98.31 122 LEU A O 1
ATOM 912 N N . ARG A 1 123 ? -3.961 10.675 9.961 1.00 98.44 123 ARG A N 1
ATOM 913 C CA . ARG A 1 123 ? -2.957 11.748 10.056 1.00 98.44 123 ARG A CA 1
ATOM 914 C C . ARG A 1 123 ? -1.955 11.668 8.905 1.00 98.44 123 ARG A C 1
ATOM 916 O O . ARG A 1 123 ? -1.646 12.704 8.322 1.00 98.44 123 ARG A O 1
ATOM 923 N N . ALA A 1 124 ? -1.503 10.466 8.556 1.00 97.81 124 ALA A N 1
ATOM 924 C CA . ALA A 1 124 ? -0.594 10.239 7.438 1.00 97.81 124 ALA A CA 1
ATOM 925 C C . ALA A 1 124 ? -1.234 10.585 6.080 1.00 97.81 124 ALA A C 1
ATOM 927 O O . ALA A 1 124 ? -0.593 11.209 5.238 1.00 97.81 124 ALA A O 1
ATOM 928 N N . THR A 1 125 ? -2.513 10.262 5.862 1.00 97.31 125 THR A N 1
ATOM 929 C CA . THR A 1 125 ? -3.208 10.655 4.624 1.00 97.31 125 THR A CA 1
ATOM 930 C C . THR A 1 125 ? -3.385 12.170 4.537 1.00 97.31 125 THR A C 1
ATOM 932 O O . THR A 1 125 ? -3.198 12.744 3.470 1.00 97.31 125 THR A O 1
ATOM 935 N N . ARG A 1 126 ? -3.649 12.858 5.655 1.00 98.25 126 ARG A N 1
ATOM 936 C CA . ARG A 1 126 ? -3.733 14.330 5.690 1.00 98.25 126 ARG A CA 1
ATOM 937 C C . ARG A 1 126 ? -2.417 15.015 5.354 1.00 98.25 126 ARG A C 1
ATOM 939 O O . ARG A 1 126 ? -2.407 15.990 4.602 1.00 98.25 126 ARG A O 1
ATOM 946 N N . THR A 1 127 ? -1.303 14.539 5.908 1.00 98.00 127 THR A N 1
ATOM 947 C CA . THR A 1 127 ? 0.018 15.082 5.559 1.00 98.00 127 THR A CA 1
ATOM 948 C C . THR A 1 127 ? 0.346 14.804 4.096 1.00 98.00 127 THR A C 1
ATOM 950 O O . THR A 1 127 ? 0.846 15.694 3.409 1.00 98.00 127 THR A O 1
ATOM 953 N N . ARG A 1 128 ? -0.031 13.628 3.582 1.00 95.88 128 ARG A N 1
ATOM 954 C CA . ARG A 1 128 ? 0.096 13.282 2.164 1.00 95.88 128 ARG A CA 1
ATOM 955 C C . ARG A 1 128 ? -0.718 14.203 1.253 1.00 95.88 128 ARG A C 1
ATOM 957 O O . ARG A 1 128 ? -0.170 14.695 0.273 1.00 95.88 128 ARG A O 1
ATOM 964 N N . VAL A 1 129 ? -1.982 14.486 1.578 1.00 97.94 129 VAL A N 1
ATOM 965 C CA . VAL A 1 129 ? -2.820 15.434 0.820 1.00 97.94 129 VAL A CA 1
ATOM 966 C C . VAL A 1 129 ? -2.161 16.811 0.767 1.00 97.94 129 VAL A C 1
ATOM 968 O O . VAL A 1 129 ? -2.103 17.409 -0.303 1.00 97.94 129 VAL A O 1
ATOM 971 N N . LYS A 1 130 ? -1.607 17.300 1.886 1.00 97.44 130 LYS A N 1
ATOM 972 C CA . LYS A 1 130 ? -0.875 18.579 1.917 1.00 97.44 130 LYS A CA 1
ATOM 973 C C . LYS A 1 130 ? 0.354 18.564 1.007 1.00 97.44 130 LYS A C 1
ATOM 975 O O . LYS A 1 130 ? 0.526 19.491 0.221 1.00 97.44 130 LYS A O 1
ATOM 980 N N . ALA A 1 131 ? 1.172 17.513 1.084 1.00 96.00 131 ALA A N 1
ATOM 981 C CA . ALA A 1 131 ? 2.359 17.367 0.245 1.00 96.00 131 ALA A CA 1
ATOM 982 C C . ALA A 1 131 ? 1.991 17.324 -1.247 1.00 96.00 131 ALA A C 1
ATOM 984 O O . ALA A 1 131 ? 2.531 18.091 -2.041 1.00 96.00 131 ALA A O 1
ATOM 985 N N . ILE A 1 132 ? 1.003 16.504 -1.617 1.00 95.19 132 ILE A N 1
ATOM 986 C CA . ILE A 1 132 ? 0.536 16.382 -3.003 1.00 95.19 132 ILE A CA 1
ATOM 987 C C . ILE A 1 132 ? -0.083 17.694 -3.487 1.00 95.19 132 ILE A C 1
ATOM 989 O O . ILE A 1 132 ? 0.181 18.115 -4.609 1.00 95.19 132 ILE A O 1
ATOM 993 N N . SER A 1 133 ? -0.847 18.390 -2.643 1.00 95.62 133 SER A N 1
ATOM 994 C CA . SER A 1 133 ? -1.396 19.704 -2.982 1.00 95.62 133 SER A CA 1
ATOM 995 C C . SER A 1 133 ? -0.287 20.709 -3.294 1.00 95.62 133 SER A C 1
ATOM 997 O O . SER A 1 133 ? -0.397 21.429 -4.283 1.00 95.62 133 SER A O 1
ATOM 999 N N . ALA A 1 134 ? 0.791 20.736 -2.504 1.00 95.12 134 ALA A N 1
ATOM 1000 C CA . ALA A 1 134 ? 1.943 21.595 -2.772 1.00 95.12 134 ALA A CA 1
ATOM 1001 C C . ALA A 1 134 ? 2.614 21.236 -4.109 1.00 95.12 134 ALA A C 1
ATOM 1003 O O . ALA A 1 134 ? 2.828 22.120 -4.935 1.00 95.12 134 ALA A O 1
ATOM 1004 N N . THR A 1 135 ? 2.853 19.944 -4.373 1.00 91.38 135 THR A N 1
ATOM 1005 C CA . THR A 1 135 ? 3.427 19.500 -5.658 1.00 91.38 135 THR A CA 1
ATOM 1006 C C . THR A 1 135 ? 2.524 19.820 -6.847 1.00 91.38 135 THR A C 1
ATOM 1008 O O . THR A 1 135 ? 3.012 20.240 -7.888 1.00 91.38 135 THR A O 1
ATOM 1011 N N . TYR A 1 136 ? 1.204 19.696 -6.690 1.00 91.88 136 TYR A N 1
ATOM 1012 C CA . TYR A 1 136 ? 0.232 20.022 -7.728 1.00 91.88 136 TYR A CA 1
ATOM 1013 C C . TYR A 1 136 ? 0.232 21.520 -8.059 1.00 91.88 136 TYR A C 1
ATOM 1015 O O . TYR A 1 136 ? 0.116 21.886 -9.225 1.00 91.88 136 TYR A O 1
ATOM 1023 N N . HIS A 1 137 ? 0.359 22.388 -7.050 1.00 91.50 137 HIS A N 1
ATOM 1024 C CA . HIS A 1 137 ? 0.433 23.836 -7.260 1.00 91.50 137 HIS A CA 1
ATOM 1025 C C . HIS A 1 137 ? 1.775 24.292 -7.841 1.00 91.50 137 HIS A C 1
ATOM 1027 O O . HIS A 1 137 ? 1.800 25.293 -8.550 1.00 91.50 137 HIS A O 1
ATOM 1033 N N . ALA A 1 138 ? 2.859 23.563 -7.565 1.00 91.06 138 ALA A N 1
ATOM 1034 C CA . ALA A 1 138 ? 4.176 23.817 -8.143 1.00 91.06 138 ALA A CA 1
ATOM 1035 C C . ALA A 1 138 ? 4.344 23.242 -9.563 1.00 91.06 138 ALA A C 1
ATOM 1037 O O . ALA A 1 138 ? 5.238 23.672 -10.286 1.00 91.06 138 ALA A O 1
ATOM 1038 N N . ALA A 1 139 ? 3.510 22.274 -9.961 1.00 88.75 139 ALA A N 1
ATOM 1039 C CA . ALA A 1 139 ? 3.637 21.584 -11.239 1.00 88.75 139 ALA A CA 1
ATOM 1040 C C . ALA A 1 139 ? 3.352 22.499 -12.442 1.00 88.75 139 ALA A C 1
ATOM 1042 O O . ALA A 1 139 ? 2.363 23.237 -12.479 1.00 88.75 139 ALA A O 1
ATOM 1043 N N . SER A 1 140 ? 4.190 22.378 -13.468 1.00 86.94 140 SER A N 1
ATOM 1044 C CA . SER A 1 140 ? 4.091 23.104 -14.732 1.00 86.94 140 SER A CA 1
ATOM 1045 C C . SER A 1 140 ? 3.380 22.291 -15.824 1.00 86.94 140 SER A C 1
ATOM 1047 O O . SER A 1 140 ? 3.085 21.101 -15.692 1.00 86.94 140 SER A O 1
ATOM 1049 N N . ALA A 1 141 ? 3.088 22.942 -16.953 1.00 82.06 141 ALA A N 1
ATOM 1050 C CA . ALA A 1 141 ? 2.496 22.299 -18.122 1.00 82.06 141 ALA A CA 1
ATOM 1051 C C . ALA A 1 141 ? 3.432 21.283 -18.803 1.00 82.06 141 ALA A C 1
ATOM 1053 O O . ALA A 1 141 ? 2.953 20.379 -19.486 1.00 82.06 141 ALA A O 1
ATOM 1054 N N . THR A 1 142 ? 4.739 21.432 -18.614 1.00 85.75 142 THR A N 1
ATOM 1055 C CA . THR A 1 142 ? 5.781 20.554 -19.161 1.00 85.75 142 THR A CA 1
ATOM 1056 C C . THR A 1 142 ? 6.046 19.324 -18.300 1.00 85.75 142 THR A C 1
ATOM 1058 O O . THR A 1 142 ? 6.675 18.385 -18.776 1.00 85.75 142 THR A O 1
ATOM 1061 N N . ASP A 1 143 ? 5.575 19.312 -17.051 1.00 88.75 143 ASP A N 1
ATOM 1062 C CA . ASP A 1 143 ? 5.822 18.191 -16.150 1.00 88.75 143 ASP A CA 1
ATOM 1063 C C . ASP A 1 143 ? 5.019 16.958 -16.584 1.00 88.75 143 ASP A C 1
ATOM 1065 O O . ASP A 1 143 ? 3.841 17.092 -16.955 1.00 88.75 143 ASP A O 1
ATOM 1069 N N . PRO A 1 144 ? 5.618 15.753 -16.496 1.00 90.12 144 PRO A N 1
ATOM 1070 C CA . PRO A 1 144 ? 4.940 14.524 -16.875 1.00 90.12 144 PRO A CA 1
ATOM 1071 C C . PRO A 1 144 ? 3.718 14.296 -15.988 1.00 90.12 144 PRO A C 1
ATOM 1073 O O . PRO A 1 144 ? 3.733 14.557 -14.776 1.00 90.12 144 PRO A O 1
ATOM 1076 N N . LEU A 1 145 ? 2.648 13.788 -16.596 1.00 91.25 145 LEU A N 1
ATOM 1077 C CA . LEU A 1 145 ? 1.408 13.498 -15.888 1.00 91.25 145 LEU A CA 1
ATOM 1078 C C . LEU A 1 145 ? 1.649 12.426 -14.811 1.00 91.25 145 LEU A C 1
ATOM 1080 O O . LEU A 1 145 ? 2.480 11.536 -15.003 1.00 91.25 145 LEU A O 1
ATOM 1084 N N . PRO A 1 146 ? 0.889 12.427 -13.699 1.00 93.56 146 PRO A N 1
ATOM 1085 C CA . PRO A 1 146 ? 1.039 11.411 -12.656 1.00 93.56 146 PRO A CA 1
ATOM 1086 C C . PRO A 1 146 ? 0.970 9.971 -13.185 1.00 93.56 146 PRO A C 1
ATOM 1088 O O . PRO A 1 146 ? 1.722 9.110 -12.744 1.00 93.56 146 PRO A O 1
ATOM 1091 N N . LEU A 1 147 ? 0.103 9.711 -14.169 1.00 94.31 147 LEU A N 1
ATOM 1092 C CA . LEU A 1 147 ? -0.024 8.389 -14.782 1.00 94.31 147 LEU A CA 1
ATOM 1093 C C . LEU A 1 147 ? 1.156 8.043 -15.709 1.00 94.31 147 LEU A C 1
ATOM 1095 O O . LEU A 1 147 ? 1.575 6.891 -15.740 1.00 94.31 147 LEU A O 1
ATOM 1099 N N . GLU A 1 148 ? 1.738 9.029 -16.400 1.00 94.44 148 GLU A N 1
ATOM 1100 C CA . GLU A 1 148 ? 2.954 8.839 -17.212 1.00 94.44 148 GLU A CA 1
ATOM 1101 C C . GLU A 1 148 ? 4.149 8.473 -16.329 1.00 94.44 148 GLU A C 1
ATOM 1103 O O . GLU A 1 148 ? 4.912 7.576 -16.678 1.00 94.44 148 GLU A O 1
ATOM 1108 N N . LYS A 1 149 ? 4.268 9.094 -15.146 1.00 94.38 149 LYS A N 1
ATOM 1109 C CA . LYS A 1 149 ? 5.288 8.722 -14.152 1.00 94.38 149 LYS A CA 1
ATOM 1110 C C . LYS A 1 149 ? 5.157 7.251 -13.741 1.00 94.38 149 LYS A C 1
ATOM 1112 O O . LYS A 1 149 ? 6.146 6.528 -13.755 1.00 94.38 149 LYS A O 1
ATOM 1117 N N . LEU A 1 150 ? 3.938 6.784 -13.452 1.00 96.44 150 LEU A N 1
ATOM 1118 C CA . LEU A 1 150 ? 3.693 5.379 -13.092 1.00 96.44 150 LEU A CA 1
ATOM 1119 C C . LEU A 1 150 ? 3.925 4.405 -14.250 1.00 96.44 150 LEU A C 1
ATOM 1121 O O . LEU A 1 150 ? 4.318 3.265 -14.015 1.00 96.44 150 LEU A O 1
ATOM 1125 N N . PHE A 1 151 ? 3.675 4.821 -15.493 1.00 96.88 151 PHE A N 1
ATOM 1126 C CA . PHE A 1 151 ? 4.047 4.026 -16.666 1.00 96.88 151 PHE A CA 1
ATOM 1127 C C . PHE A 1 151 ? 5.560 3.895 -16.769 1.00 96.88 151 PHE A C 1
ATOM 1129 O O . PHE A 1 151 ? 6.044 2.776 -16.869 1.00 96.88 151 PHE A O 1
ATOM 1136 N N . GLY A 1 152 ? 6.294 5.000 -16.622 1.00 96.75 152 GLY A N 1
ATOM 1137 C CA . GLY A 1 152 ? 7.754 4.976 -16.589 1.00 96.75 152 GLY A CA 1
ATOM 1138 C C . GLY A 1 152 ? 8.312 4.069 -15.489 1.00 96.75 152 GLY A C 1
ATOM 1139 O O . GLY A 1 152 ? 9.226 3.296 -15.748 1.00 96.75 152 GLY A O 1
ATOM 1140 N N . GLU A 1 153 ? 7.743 4.102 -14.280 1.00 97.25 153 GLU A N 1
ATOM 1141 C CA . GLU A 1 153 ? 8.152 3.210 -13.182 1.00 97.25 153 GLU A CA 1
ATOM 1142 C C . GLU A 1 153 ? 7.889 1.729 -13.489 1.00 97.25 153 GLU A C 1
ATOM 1144 O O . GLU A 1 153 ? 8.756 0.887 -13.253 1.00 97.25 153 GLU A O 1
ATOM 1149 N N . HIS A 1 154 ? 6.710 1.405 -14.028 1.00 97.81 154 HIS A N 1
ATOM 1150 C CA . HIS A 1 154 ? 6.362 0.043 -14.435 1.00 97.81 154 HIS A CA 1
ATOM 1151 C C . HIS A 1 154 ? 7.305 -0.447 -15.542 1.00 97.81 154 HIS A C 1
ATOM 1153 O O . HIS A 1 154 ? 7.928 -1.502 -15.410 1.00 97.81 154 HIS A O 1
ATOM 1159 N N . ASP A 1 155 ? 7.460 0.344 -16.601 1.00 97.38 155 ASP A N 1
ATOM 1160 C CA . ASP A 1 155 ? 8.278 -0.001 -17.760 1.00 97.38 155 ASP A CA 1
ATOM 1161 C C . ASP A 1 155 ? 9.764 -0.115 -17.384 1.00 97.38 155 ASP A C 1
ATOM 1163 O O . ASP A 1 155 ? 10.453 -0.988 -17.901 1.00 97.38 155 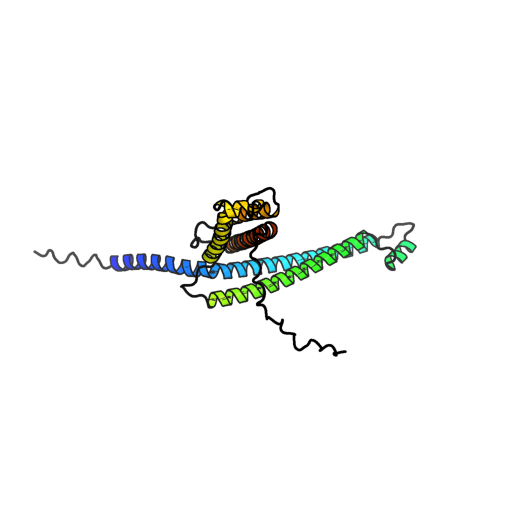ASP A O 1
ATOM 1167 N N . ALA A 1 156 ? 10.257 0.676 -16.423 1.00 96.31 156 ALA A N 1
ATOM 1168 C CA . ALA A 1 156 ? 11.624 0.561 -15.916 1.00 96.31 156 ALA A CA 1
ATOM 1169 C C . ALA A 1 156 ? 11.889 -0.779 -15.209 1.00 96.31 156 ALA A C 1
ATOM 1171 O O . ALA A 1 156 ? 12.962 -1.362 -15.382 1.00 96.31 156 ALA A O 1
ATOM 1172 N N . VAL A 1 157 ? 10.925 -1.287 -14.430 1.00 96.00 157 VAL A N 1
ATOM 1173 C CA . VAL A 1 157 ? 11.037 -2.618 -13.807 1.00 96.00 157 VAL A CA 1
ATOM 1174 C C . VAL A 1 157 ? 11.045 -3.704 -14.880 1.00 96.00 157 VAL A C 1
ATOM 1176 O O . VAL A 1 157 ? 11.900 -4.584 -14.844 1.00 96.00 157 VAL A O 1
ATOM 1179 N N . LEU A 1 158 ? 10.147 -3.616 -15.868 1.00 94.88 158 LEU A N 1
ATOM 1180 C CA . LEU A 1 158 ? 10.096 -4.584 -16.968 1.00 94.88 158 LEU A CA 1
ATOM 1181 C C . LEU A 1 158 ? 11.369 -4.563 -17.809 1.00 94.88 158 LEU A C 1
ATOM 1183 O O . LEU A 1 158 ? 11.900 -5.620 -18.119 1.00 94.88 158 LEU A O 1
ATOM 1187 N N . ALA A 1 159 ? 11.892 -3.383 -18.135 1.00 95.00 159 ALA A N 1
ATOM 1188 C CA . ALA A 1 159 ? 13.135 -3.244 -18.880 1.00 95.00 159 ALA A CA 1
ATOM 1189 C C . ALA A 1 159 ? 14.321 -3.855 -18.122 1.00 95.00 159 ALA A C 1
ATOM 1191 O O . ALA A 1 159 ? 15.173 -4.502 -18.729 1.00 95.00 159 ALA A O 1
ATOM 1192 N N . ARG A 1 160 ? 14.368 -3.691 -16.792 1.00 93.56 160 ARG A N 1
ATOM 1193 C CA . ARG A 1 160 ? 15.394 -4.324 -15.956 1.00 93.56 160 ARG A CA 1
ATOM 1194 C C . ARG A 1 160 ? 15.239 -5.842 -15.934 1.00 93.56 160 ARG A C 1
ATOM 1196 O O . ARG A 1 160 ? 16.227 -6.531 -16.144 1.00 93.56 160 ARG A O 1
ATOM 1203 N N . TRP A 1 161 ? 14.019 -6.353 -15.762 1.00 94.38 161 TRP A N 1
ATOM 1204 C CA . TRP A 1 161 ? 13.741 -7.791 -15.818 1.00 94.38 161 TRP A CA 1
ATOM 1205 C C . TRP A 1 161 ? 14.103 -8.410 -17.177 1.00 94.38 161 TRP A C 1
ATOM 1207 O O . TRP A 1 161 ? 14.787 -9.426 -17.222 1.00 94.38 161 TRP A O 1
ATOM 1217 N N . MET A 1 162 ? 13.751 -7.748 -18.282 1.00 93.88 162 MET A N 1
ATOM 1218 C CA . MET A 1 162 ? 14.030 -8.219 -19.645 1.00 93.88 162 MET A CA 1
ATOM 1219 C C . MET A 1 162 ? 15.517 -8.436 -19.925 1.00 93.88 162 MET A C 1
ATOM 1221 O O . MET A 1 162 ? 15.858 -9.269 -20.763 1.00 93.88 162 MET A O 1
ATOM 1225 N N . ARG A 1 163 ? 16.413 -7.733 -19.220 1.00 91.56 163 ARG A N 1
ATOM 1226 C CA . ARG A 1 163 ? 17.851 -8.005 -19.312 1.00 91.56 163 ARG A CA 1
ATOM 1227 C C . ARG A 1 163 ? 18.205 -9.415 -18.846 1.00 91.56 163 ARG A C 1
ATOM 1229 O O . ARG A 1 163 ? 19.009 -10.052 -19.506 1.00 91.56 163 ARG A O 1
ATOM 1236 N N . TYR A 1 164 ? 17.603 -9.895 -17.759 1.00 92.94 164 TYR A N 1
ATOM 1237 C CA . TYR A 1 164 ? 17.855 -11.243 -17.237 1.00 92.94 164 TYR A CA 1
ATOM 1238 C C . TYR A 1 164 ? 17.298 -12.337 -18.155 1.00 92.94 164 TYR A C 1
ATOM 1240 O O . TYR A 1 164 ? 17.838 -13.430 -18.176 1.00 92.94 164 TYR A O 1
ATOM 1248 N N . GLU A 1 165 ? 16.256 -12.038 -18.935 1.00 90.19 165 GLU A N 1
ATOM 1249 C CA . GLU A 1 165 ? 15.652 -12.990 -19.881 1.00 90.19 165 GLU A CA 1
ATOM 1250 C C . GLU A 1 165 ? 16.343 -12.996 -21.256 1.00 90.19 165 GLU A C 1
ATOM 1252 O O . GLU A 1 165 ? 16.389 -14.019 -21.934 1.00 90.19 165 GLU A O 1
ATOM 1257 N N . THR A 1 166 ? 16.853 -11.841 -21.700 1.00 93.62 166 THR A N 1
ATOM 1258 C CA . THR A 1 166 ? 17.365 -11.670 -23.073 1.00 93.62 166 THR A CA 1
ATOM 1259 C C . THR A 1 166 ? 18.880 -11.837 -23.169 1.00 93.62 166 THR A C 1
ATOM 1261 O O . THR A 1 166 ? 19.374 -12.239 -24.219 1.00 93.62 166 THR A O 1
ATOM 1264 N N . ASP A 1 167 ? 19.633 -11.512 -22.114 1.00 93.75 167 ASP A N 1
ATOM 1265 C CA . ASP A 1 167 ? 21.090 -11.664 -22.092 1.00 93.75 167 ASP A CA 1
ATOM 1266 C C . ASP A 1 167 ? 21.484 -13.031 -21.504 1.00 93.75 167 ASP A C 1
ATOM 1268 O O . ASP A 1 167 ? 21.308 -13.239 -20.299 1.00 93.75 167 ASP A O 1
ATOM 1272 N N . PRO A 1 168 ? 22.068 -13.946 -22.306 1.00 92.81 168 PRO A N 1
ATOM 1273 C CA . PRO A 1 168 ? 22.463 -15.272 -21.839 1.00 92.81 168 PRO A CA 1
ATOM 1274 C C . PRO A 1 168 ? 23.446 -15.245 -20.665 1.00 92.81 168 PRO A C 1
ATOM 1276 O O . PRO A 1 168 ? 23.391 -16.131 -19.816 1.00 92.81 168 PRO A O 1
ATOM 1279 N N . MET A 1 169 ? 24.334 -14.245 -20.601 1.00 93.31 169 MET A N 1
ATOM 1280 C CA . MET A 1 169 ? 25.310 -14.142 -19.512 1.00 93.31 169 MET A CA 1
ATOM 1281 C C . MET A 1 169 ? 24.622 -13.751 -18.207 1.00 93.31 169 MET A C 1
ATOM 1283 O O . MET A 1 169 ? 24.770 -14.437 -17.200 1.00 93.31 169 MET A O 1
ATOM 1287 N N . THR A 1 170 ? 23.795 -12.702 -18.244 1.00 89.88 170 THR A N 1
ATOM 1288 C CA . THR A 1 170 ? 23.019 -12.272 -17.074 1.00 89.88 170 THR A CA 1
ATOM 1289 C C . THR A 1 170 ? 22.057 -13.382 -16.601 1.00 89.88 170 THR A C 1
ATOM 1291 O O . THR A 1 170 ? 21.899 -13.586 -15.396 1.00 89.88 170 THR A O 1
ATOM 1294 N N . ALA A 1 171 ? 21.445 -14.132 -17.527 1.00 91.31 171 ALA A N 1
ATOM 1295 C CA . ALA A 1 171 ? 20.592 -15.281 -17.214 1.00 91.31 171 ALA A CA 1
ATOM 1296 C C . ALA A 1 171 ? 21.364 -16.414 -16.515 1.00 91.31 171 ALA A C 1
ATOM 1298 O O . ALA A 1 171 ? 20.872 -17.004 -15.552 1.00 91.31 171 ALA A O 1
ATOM 1299 N N . PHE A 1 172 ? 22.582 -16.707 -16.987 1.00 93.25 172 PHE A N 1
ATOM 1300 C CA . PHE A 1 172 ? 23.457 -17.724 -16.403 1.00 93.25 172 PHE A CA 1
ATOM 1301 C C . PHE A 1 172 ? 23.932 -17.349 -14.994 1.00 93.25 172 PHE A C 1
ATOM 1303 O O . PHE A 1 172 ? 23.966 -18.211 -14.116 1.00 93.25 172 PHE A O 1
ATOM 1310 N N . ASP A 1 173 ? 24.256 -16.075 -14.762 1.00 94.44 173 ASP A N 1
ATOM 1311 C CA . ASP A 1 173 ? 24.711 -15.587 -13.456 1.00 94.44 173 ASP A CA 1
ATOM 1312 C C . ASP A 1 173 ? 23.574 -15.557 -12.415 1.00 94.44 173 ASP A C 1
ATOM 1314 O O . ASP A 1 173 ? 23.811 -15.743 -11.217 1.00 94.44 173 ASP A O 1
ATOM 1318 N N . HIS A 1 174 ? 22.326 -15.357 -12.858 1.00 93.88 174 HIS A N 1
ATOM 1319 C CA . HIS A 1 174 ? 21.163 -15.175 -11.982 1.00 93.88 174 HIS A CA 1
ATOM 1320 C C . HIS A 1 174 ? 19.944 -16.043 -12.365 1.00 93.88 174 HIS A C 1
ATOM 1322 O O . HIS A 1 174 ? 18.835 -15.516 -12.506 1.00 93.88 174 HIS A O 1
ATOM 1328 N N . PRO A 1 175 ? 20.072 -17.384 -12.440 1.00 93.69 175 PRO A N 1
ATOM 1329 C CA . PRO A 1 175 ? 19.012 -18.268 -12.948 1.00 93.69 175 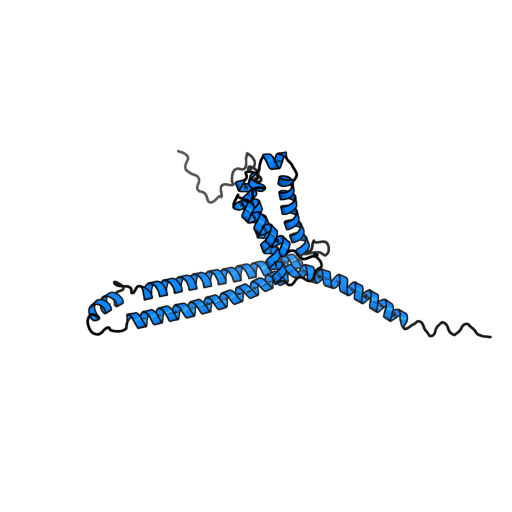PRO A CA 1
ATOM 1330 C C . PRO A 1 175 ? 17.742 -18.255 -12.083 1.00 93.69 175 PRO A C 1
ATOM 1332 O O . PRO A 1 175 ? 16.644 -18.538 -12.557 1.00 93.69 175 PRO A O 1
ATOM 1335 N N . GLN A 1 176 ? 17.872 -17.882 -10.806 1.00 93.94 176 GLN A N 1
ATOM 1336 C CA . GLN A 1 176 ? 16.750 -17.782 -9.871 1.00 93.94 176 GLN A CA 1
ATOM 1337 C C . GLN A 1 176 ? 15.719 -16.712 -10.270 1.00 93.94 176 GLN A C 1
ATOM 1339 O O . GLN A 1 176 ? 14.566 -16.808 -9.851 1.00 93.94 176 GLN A O 1
ATOM 1344 N N . LEU A 1 177 ? 16.104 -15.701 -11.060 1.00 92.88 177 LEU A N 1
ATOM 1345 C CA . LEU A 1 177 ? 15.199 -14.631 -11.508 1.00 92.88 177 LEU A CA 1
ATOM 1346 C C . LEU A 1 177 ? 14.224 -15.073 -12.606 1.00 92.88 177 LEU A C 1
ATOM 1348 O O . LEU A 1 177 ? 13.175 -14.448 -12.754 1.00 92.88 177 LEU A O 1
ATOM 1352 N N . SER A 1 178 ? 14.538 -16.154 -13.320 1.00 89.69 178 SER A N 1
ATOM 1353 C CA . SER A 1 178 ? 13.658 -16.764 -14.328 1.00 89.69 178 SER A CA 1
ATOM 1354 C C . SER A 1 178 ? 12.922 -18.001 -13.792 1.00 89.69 178 SER A C 1
ATOM 1356 O O . SER A 1 178 ? 11.964 -18.477 -14.402 1.00 89.69 178 SER A O 1
ATOM 1358 N N . ASP A 1 179 ? 13.320 -18.516 -12.624 1.00 91.69 179 ASP A N 1
ATOM 1359 C CA . ASP A 1 179 ? 12.693 -19.676 -11.990 1.00 91.69 179 ASP A CA 1
ATOM 1360 C C . ASP A 1 179 ? 11.448 -19.300 -11.164 1.00 91.69 179 ASP A C 1
ATOM 1362 O O . ASP A 1 179 ? 11.524 -18.679 -10.102 1.00 91.69 179 ASP A O 1
ATOM 1366 N N . SER A 1 180 ? 10.276 -19.755 -11.616 1.00 92.25 180 SER A N 1
ATOM 1367 C CA . SER A 1 180 ? 9.006 -19.591 -10.892 1.00 92.25 180 SER A CA 1
ATOM 1368 C C . SER A 1 180 ? 8.898 -20.410 -9.597 1.00 92.25 180 SER A C 1
ATOM 1370 O O . SER A 1 180 ? 7.995 -20.156 -8.796 1.00 92.25 180 SER A O 1
ATOM 1372 N N . GLY A 1 181 ? 9.795 -21.380 -9.383 1.00 94.19 181 GLY A N 1
ATOM 1373 C CA . GLY A 1 181 ? 9.904 -22.145 -8.142 1.00 94.19 181 GLY A CA 1
ATOM 1374 C C . GLY A 1 181 ? 10.451 -21.320 -6.975 1.00 94.19 181 GLY A C 1
ATOM 1375 O O . GLY A 1 181 ? 10.110 -21.591 -5.821 1.00 94.19 181 GLY A O 1
ATOM 1376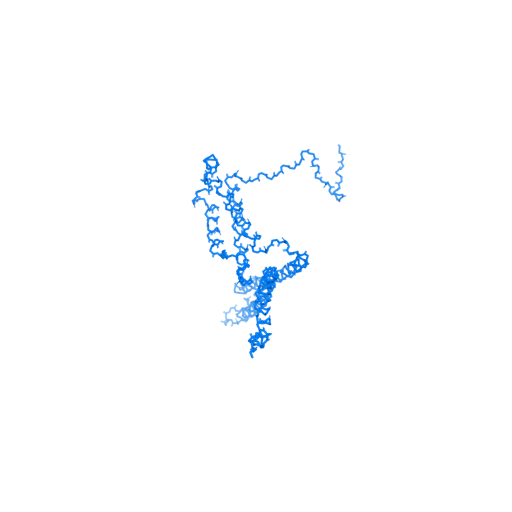 N N . ASN A 1 182 ? 11.233 -20.271 -7.251 1.00 94.94 182 ASN A N 1
ATOM 1377 C CA . ASN A 1 182 ? 11.691 -19.348 -6.220 1.00 94.94 182 ASN A CA 1
ATOM 1378 C C . ASN A 1 182 ? 10.512 -18.483 -5.713 1.00 94.94 182 ASN A C 1
ATOM 1380 O O . ASN A 1 182 ? 9.856 -17.800 -6.509 1.00 94.94 182 ASN A O 1
ATOM 1384 N N . PRO A 1 183 ? 10.233 -18.446 -4.392 1.00 96.94 183 PRO A N 1
ATOM 1385 C CA . PRO A 1 183 ? 9.101 -17.701 -3.843 1.00 96.94 183 PRO A CA 1
ATOM 1386 C C . PRO A 1 183 ? 9.158 -16.188 -4.109 1.00 96.94 183 PRO A C 1
ATOM 1388 O O . PRO A 1 183 ? 8.103 -15.577 -4.301 1.00 96.94 183 PRO A O 1
ATOM 1391 N N . ALA A 1 184 ? 10.345 -15.569 -4.146 1.00 95.62 184 ALA A N 1
ATOM 1392 C CA . ALA A 1 184 ? 10.481 -14.141 -4.436 1.00 95.62 184 ALA A CA 1
ATOM 1393 C C . ALA A 1 184 ? 10.196 -13.830 -5.911 1.00 95.62 184 ALA A C 1
ATOM 1395 O O . ALA A 1 184 ? 9.440 -12.903 -6.211 1.00 95.62 184 ALA A O 1
ATOM 1396 N N . THR A 1 185 ? 10.707 -14.656 -6.825 1.00 96.44 185 THR A N 1
ATOM 1397 C CA . THR A 1 185 ? 10.419 -14.561 -8.264 1.00 96.44 185 THR A CA 1
ATOM 1398 C C . THR A 1 185 ? 8.937 -14.802 -8.544 1.00 96.44 185 THR A C 1
ATOM 1400 O O . THR A 1 185 ? 8.300 -14.033 -9.263 1.00 96.44 185 THR A O 1
ATOM 1403 N N . LEU A 1 186 ? 8.322 -15.793 -7.892 1.00 97.81 186 LEU A N 1
ATOM 1404 C CA . LEU A 1 186 ? 6.882 -16.028 -7.980 1.00 97.81 186 LEU A CA 1
ATOM 1405 C C . LEU A 1 186 ? 6.065 -14.824 -7.488 1.00 97.81 186 LEU A C 1
ATOM 1407 O O . LEU A 1 186 ? 5.062 -14.458 -8.110 1.00 97.81 186 LEU A O 1
ATOM 1411 N N . ALA A 1 187 ? 6.472 -14.198 -6.380 1.00 97.81 187 ALA A N 1
ATOM 1412 C CA . ALA A 1 187 ? 5.833 -12.987 -5.872 1.00 97.81 187 ALA A CA 1
ATOM 1413 C C . ALA A 1 187 ? 5.950 -11.825 -6.871 1.00 97.81 187 ALA A C 1
ATOM 1415 O O . ALA A 1 187 ? 4.956 -11.137 -7.117 1.00 97.81 187 ALA A O 1
ATOM 1416 N N . PHE A 1 188 ? 7.117 -11.656 -7.499 1.00 97.44 188 PHE A N 1
ATOM 1417 C CA . PHE A 1 188 ? 7.336 -10.695 -8.579 1.00 97.44 188 PHE A CA 1
ATOM 1418 C C . PHE A 1 188 ? 6.410 -10.951 -9.776 1.00 97.44 188 PHE A C 1
ATOM 1420 O O . PHE A 1 188 ? 5.672 -10.047 -10.166 1.00 97.44 188 PHE A O 1
ATOM 1427 N N . LEU A 1 189 ? 6.367 -12.174 -10.313 1.00 96.75 189 LEU A N 1
ATOM 1428 C CA . LEU A 1 189 ? 5.532 -12.522 -11.471 1.00 96.75 189 LEU A CA 1
ATOM 1429 C C . LEU A 1 189 ? 4.036 -12.309 -11.186 1.00 96.75 189 LEU A C 1
ATOM 1431 O O . LEU A 1 189 ? 3.280 -11.832 -12.038 1.00 96.75 189 LEU A O 1
ATOM 1435 N N . ARG A 1 190 ? 3.589 -12.604 -9.958 1.00 98.19 190 ARG A N 1
ATOM 1436 C CA . ARG A 1 190 ? 2.220 -12.296 -9.514 1.00 98.19 190 ARG A CA 1
ATOM 1437 C C . ARG A 1 190 ? 1.973 -10.790 -9.462 1.00 98.19 190 ARG A C 1
ATOM 1439 O O . ARG A 1 190 ? 0.959 -10.330 -9.984 1.00 98.19 190 ARG A O 1
ATOM 1446 N N . ALA A 1 191 ? 2.887 -10.024 -8.868 1.00 98.19 191 ALA A N 1
ATOM 1447 C CA . ALA A 1 191 ? 2.777 -8.570 -8.795 1.00 98.19 191 ALA A CA 1
ATOM 1448 C C . ALA A 1 191 ? 2.785 -7.923 -10.191 1.00 98.19 191 ALA A C 1
ATOM 1450 O O . ALA A 1 191 ? 2.000 -7.010 -10.443 1.00 98.19 191 ALA A O 1
ATOM 1451 N N . GLN A 1 192 ? 3.589 -8.446 -11.120 1.00 97.69 192 GLN A N 1
ATOM 1452 C CA . GLN A 1 192 ? 3.633 -8.017 -12.517 1.00 97.69 192 GLN A CA 1
ATOM 1453 C C . GLN A 1 192 ? 2.285 -8.238 -13.202 1.00 97.69 192 GLN A C 1
ATOM 1455 O O . GLN A 1 192 ? 1.758 -7.314 -13.817 1.00 97.69 192 GLN A O 1
ATOM 1460 N N . ARG A 1 193 ? 1.685 -9.427 -13.051 1.00 98.00 193 ARG A N 1
ATOM 1461 C CA . ARG A 1 193 ? 0.356 -9.725 -13.607 1.00 98.00 193 ARG A CA 1
ATOM 1462 C C . ARG A 1 193 ? -0.726 -8.795 -13.054 1.00 98.00 193 ARG A C 1
ATOM 1464 O O . ARG A 1 193 ? -1.600 -8.350 -13.796 1.00 98.00 193 ARG A O 1
ATOM 1471 N N . VAL A 1 194 ? -0.687 -8.497 -11.756 1.00 98.44 194 VAL A N 1
ATOM 1472 C CA . VAL A 1 194 ? -1.633 -7.557 -11.133 1.00 98.44 194 VAL A CA 1
ATOM 1473 C C . VAL A 1 194 ? -1.429 -6.144 -11.684 1.00 98.44 194 VAL A C 1
ATOM 1475 O O . VAL A 1 194 ? -2.397 -5.502 -12.091 1.00 98.44 194 VAL A O 1
ATOM 1478 N N . ALA A 1 195 ? -0.182 -5.673 -11.758 1.00 98.00 195 ALA A N 1
ATOM 1479 C CA . ALA A 1 195 ? 0.144 -4.354 -12.292 1.00 98.00 195 ALA A CA 1
ATOM 1480 C C . ALA A 1 195 ? -0.228 -4.216 -13.776 1.00 98.00 195 ALA A C 1
ATOM 1482 O O . ALA A 1 195 ? -0.752 -3.176 -14.169 1.00 98.00 195 ALA A O 1
ATOM 1483 N N . SER A 1 196 ? -0.019 -5.251 -14.596 1.00 97.56 196 SER A N 1
ATOM 1484 C CA . SER A 1 196 ? -0.405 -5.241 -16.012 1.00 97.56 196 SER A CA 1
ATOM 1485 C C . SER A 1 196 ? -1.920 -5.235 -16.200 1.00 97.56 196 SER A C 1
ATOM 1487 O O . SER A 1 196 ? -2.420 -4.477 -17.023 1.00 97.56 196 SER A O 1
ATOM 1489 N N . THR A 1 197 ? -2.661 -5.991 -15.384 1.00 97.81 197 THR A N 1
ATOM 1490 C CA . THR A 1 197 ? -4.135 -6.017 -15.418 1.00 97.81 197 THR A CA 1
ATOM 1491 C C . THR A 1 197 ? -4.745 -4.669 -15.024 1.00 97.81 197 THR A C 1
ATOM 1493 O O . THR A 1 197 ? -5.770 -4.266 -15.565 1.00 97.81 197 THR A O 1
ATOM 1496 N N . LEU A 1 198 ? -4.126 -3.964 -14.074 1.00 97.25 198 LEU A N 1
ATOM 1497 C CA . LEU A 1 198 ? -4.598 -2.662 -13.595 1.00 97.25 198 LEU A CA 1
ATOM 1498 C C . LEU A 1 198 ? -4.104 -1.480 -14.439 1.00 97.25 198 LEU A C 1
ATOM 1500 O O . LEU A 1 198 ? -4.543 -0.356 -14.193 1.00 97.25 198 LEU A O 1
ATOM 1504 N N . ARG A 1 199 ? -3.194 -1.701 -15.399 1.00 95.81 199 ARG A N 1
ATOM 1505 C CA . ARG A 1 199 ? -2.609 -0.642 -16.231 1.00 95.81 199 ARG A CA 1
ATOM 1506 C C . ARG A 1 199 ? -3.684 -0.042 -17.151 1.00 95.81 199 ARG A C 1
ATOM 1508 O O . ARG A 1 199 ? -4.225 -0.765 -17.985 1.00 95.81 199 ARG A O 1
ATOM 1515 N N . PRO A 1 200 ? -3.984 1.269 -17.053 1.00 95.38 200 PRO A N 1
ATOM 1516 C CA . PRO A 1 200 ? -4.870 1.938 -18.006 1.00 95.38 200 PRO A CA 1
ATOM 1517 C C . PRO A 1 200 ? -4.327 1.877 -19.437 1.00 95.38 200 PRO A C 1
ATOM 1519 O O . PRO A 1 200 ? -3.111 1.844 -19.640 1.00 95.38 200 PRO A O 1
ATOM 1522 N N . ALA A 1 201 ? -5.211 1.937 -20.434 1.00 91.06 201 ALA A N 1
ATOM 1523 C CA . ALA A 1 201 ? -4.824 1.808 -21.839 1.00 91.06 201 ALA A CA 1
ATOM 1524 C C . ALA A 1 201 ? -4.017 3.016 -22.337 1.00 91.06 201 ALA A C 1
ATOM 1526 O O . ALA A 1 201 ? -3.191 2.897 -23.240 1.00 91.06 201 ALA A O 1
ATOM 1527 N N . SER A 1 202 ? -4.242 4.199 -21.755 1.00 88.19 202 SER A N 1
ATOM 1528 C CA . SER A 1 202 ? -3.452 5.389 -22.073 1.00 88.19 202 SER A CA 1
ATOM 1529 C C . SER A 1 202 ? -3.350 6.360 -20.900 1.00 88.19 202 SER A C 1
ATOM 1531 O O . SER A 1 202 ? -4.241 6.452 -20.058 1.00 88.19 202 SER A O 1
ATOM 1533 N N . ALA A 1 203 ? -2.294 7.176 -20.894 1.00 84.88 203 ALA A N 1
ATOM 1534 C CA . ALA A 1 203 ? -2.091 8.210 -19.878 1.00 84.88 203 ALA A CA 1
ATOM 1535 C C . ALA A 1 203 ? -3.165 9.318 -19.893 1.00 84.88 203 ALA A C 1
ATOM 1537 O O . ALA A 1 203 ? -3.324 10.060 -18.924 1.00 84.88 203 ALA A O 1
ATOM 1538 N N . ARG A 1 204 ? -3.896 9.443 -21.009 1.00 80.81 204 ARG A N 1
ATOM 1539 C CA . ARG A 1 204 ? -4.959 10.438 -21.223 1.00 80.81 204 ARG A CA 1
ATOM 1540 C C . ARG A 1 204 ? -6.355 9.880 -20.958 1.00 80.81 204 ARG A C 1
ATOM 1542 O O . ARG A 1 204 ? -7.338 10.615 -21.077 1.00 80.81 204 ARG A O 1
ATOM 1549 N N . GLU A 1 205 ? -6.449 8.598 -20.620 1.00 86.44 205 GLU A N 1
ATOM 1550 C CA . GLU A 1 205 ? -7.702 7.959 -20.256 1.00 86.44 205 GLU A CA 1
ATOM 1551 C C . GLU A 1 205 ? -8.286 8.603 -18.992 1.00 86.44 205 GLU A C 1
ATOM 1553 O O . GLU A 1 205 ? -7.578 9.040 -18.081 1.00 86.44 205 GLU A O 1
ATOM 1558 N N . LYS A 1 206 ? -9.615 8.678 -18.924 1.00 88.44 206 LYS A N 1
ATOM 1559 C CA . LYS A 1 206 ? -10.312 9.202 -17.751 1.00 88.44 206 LYS A CA 1
ATOM 1560 C C . LYS A 1 206 ? -10.350 8.133 -16.658 1.00 88.44 206 LYS A C 1
ATOM 1562 O O . LYS A 1 206 ? -11.334 7.415 -16.516 1.00 88.44 206 LYS A O 1
ATOM 1567 N N . VAL A 1 207 ? -9.294 8.081 -15.856 1.00 91.38 207 VAL A N 1
ATOM 1568 C CA . VAL A 1 207 ? -9.170 7.143 -14.734 1.00 91.38 207 VAL A CA 1
ATOM 1569 C C . VAL A 1 207 ? -9.832 7.727 -13.473 1.00 91.38 207 VAL A C 1
ATOM 1571 O O . VAL A 1 207 ? -9.581 8.889 -13.134 1.00 91.38 207 VAL A O 1
ATOM 1574 N N . PRO A 1 208 ? -10.698 6.980 -12.762 1.00 94.62 208 PRO A N 1
ATOM 1575 C CA . PRO A 1 208 ? -11.223 7.421 -11.473 1.00 94.62 208 PRO A CA 1
ATOM 1576 C C . PRO A 1 208 ? -10.132 7.363 -10.382 1.00 94.62 208 PRO A C 1
ATOM 1578 O O . PRO A 1 208 ? -9.250 6.505 -10.450 1.00 94.62 208 PRO A O 1
ATOM 1581 N N . PRO A 1 209 ? -10.200 8.209 -9.333 1.00 95.38 209 PRO A N 1
ATOM 1582 C CA . PRO A 1 209 ? -9.158 8.292 -8.303 1.00 95.38 209 PRO A CA 1
ATOM 1583 C C . PRO A 1 209 ? -8.817 6.951 -7.644 1.00 95.38 209 PRO A C 1
ATOM 1585 O O . PRO A 1 209 ? -7.648 6.645 -7.442 1.00 95.38 209 PRO A O 1
ATOM 1588 N N . GLN A 1 210 ? -9.827 6.119 -7.373 1.00 95.75 210 GLN A N 1
ATOM 1589 C CA . GLN A 1 210 ? -9.636 4.789 -6.795 1.00 95.75 210 GLN A CA 1
ATOM 1590 C C . GLN A 1 210 ? -8.773 3.881 -7.688 1.00 95.75 210 GLN A C 1
ATOM 1592 O O . GLN A 1 210 ? -7.827 3.270 -7.202 1.00 95.75 210 GLN A O 1
ATOM 1597 N N . ARG A 1 211 ? -9.044 3.834 -8.999 1.00 96.62 211 ARG A N 1
ATOM 1598 C CA . ARG A 1 211 ? -8.270 3.012 -9.946 1.00 96.62 211 ARG A CA 1
ATOM 1599 C C . ARG A 1 211 ? -6.827 3.484 -10.073 1.00 96.62 211 ARG A C 1
ATOM 1601 O O . ARG A 1 211 ? -5.925 2.666 -10.211 1.00 96.62 211 ARG A O 1
ATOM 1608 N N . PHE A 1 212 ? -6.597 4.793 -9.979 1.00 96.81 212 PHE A N 1
ATOM 1609 C CA . PHE A 1 212 ? -5.241 5.335 -9.934 1.00 96.81 212 PHE A CA 1
ATOM 1610 C C . PHE A 1 212 ? -4.480 4.864 -8.686 1.00 96.81 212 PHE A C 1
ATOM 1612 O O . PHE A 1 212 ? -3.320 4.478 -8.800 1.00 96.81 212 PHE A O 1
ATOM 1619 N N . VAL A 1 213 ? -5.127 4.855 -7.512 1.00 97.06 213 VAL A N 1
ATOM 1620 C CA . VAL A 1 213 ? -4.536 4.320 -6.271 1.00 97.06 213 VAL A CA 1
ATOM 1621 C C . VAL A 1 213 ? -4.202 2.837 -6.420 1.00 97.06 213 VAL A C 1
ATOM 1623 O O . VAL A 1 213 ? -3.069 2.454 -6.143 1.00 97.06 213 VAL A O 1
ATOM 1626 N N . GLU A 1 214 ? -5.144 2.031 -6.919 1.00 97.50 214 GLU A N 1
ATOM 1627 C CA . GLU A 1 214 ? -4.946 0.593 -7.160 1.00 97.50 214 GLU A CA 1
ATOM 1628 C C . GLU A 1 214 ? -3.738 0.335 -8.073 1.00 97.50 214 GLU A C 1
ATOM 1630 O O . GLU A 1 214 ? -2.858 -0.452 -7.727 1.00 97.50 214 GLU A O 1
ATOM 1635 N N . TYR A 1 215 ? -3.649 1.039 -9.207 1.00 98.19 215 TYR A N 1
ATOM 1636 C CA . TYR A 1 215 ? -2.523 0.895 -10.129 1.00 98.19 215 TYR A CA 1
ATOM 1637 C C . TYR A 1 215 ? -1.199 1.362 -9.507 1.00 98.19 215 TYR A C 1
ATOM 1639 O O . TYR A 1 215 ? -0.197 0.656 -9.585 1.00 98.19 215 TYR A O 1
ATOM 1647 N N . ARG A 1 216 ? -1.183 2.516 -8.830 1.00 97.50 216 ARG A N 1
ATOM 1648 C CA . ARG A 1 216 ? 0.008 3.041 -8.141 1.00 97.50 216 ARG A CA 1
ATOM 1649 C C . ARG A 1 216 ? 0.541 2.062 -7.095 1.00 97.50 216 ARG A C 1
ATOM 1651 O O . ARG A 1 216 ? 1.752 1.874 -6.980 1.00 97.50 216 ARG A O 1
ATOM 1658 N N . ASP A 1 217 ? -0.349 1.460 -6.315 1.00 98.12 217 ASP A N 1
ATOM 1659 C CA . ASP A 1 217 ? 0.033 0.517 -5.266 1.00 98.12 217 ASP A CA 1
ATOM 1660 C C . ASP A 1 217 ? 0.489 -0.822 -5.869 1.00 98.12 217 ASP A C 1
ATOM 1662 O O . ASP A 1 217 ? 1.457 -1.406 -5.379 1.00 98.12 217 ASP A O 1
ATOM 1666 N N . ALA A 1 218 ? -0.101 -1.251 -6.991 1.00 98.56 218 ALA A N 1
ATOM 1667 C CA . ALA A 1 218 ? 0.366 -2.405 -7.758 1.00 98.56 218 ALA A CA 1
ATOM 1668 C C . ALA A 1 218 ? 1.766 -2.192 -8.361 1.00 98.56 218 ALA A C 1
ATOM 1670 O O . ALA A 1 218 ? 2.614 -3.072 -8.238 1.00 98.56 218 ALA A O 1
ATOM 1671 N N . VAL A 1 219 ? 2.055 -1.018 -8.938 1.00 98.62 219 VAL A N 1
ATOM 1672 C CA . VAL A 1 219 ? 3.399 -0.667 -9.443 1.00 98.62 219 VAL A CA 1
ATOM 1673 C C . VAL A 1 219 ? 4.421 -0.633 -8.302 1.00 98.62 219 VAL A C 1
ATOM 1675 O O . VAL A 1 219 ? 5.526 -1.161 -8.432 1.00 98.62 219 VAL A O 1
ATOM 1678 N N . ARG A 1 220 ? 4.046 -0.086 -7.137 1.00 98.31 220 ARG A N 1
ATOM 1679 C CA . ARG A 1 220 ? 4.896 -0.122 -5.939 1.00 98.31 220 ARG A CA 1
ATOM 1680 C C . ARG A 1 220 ? 5.185 -1.556 -5.492 1.00 98.31 220 ARG A C 1
ATOM 1682 O O . ARG A 1 220 ? 6.336 -1.855 -5.178 1.00 98.31 220 ARG A O 1
ATOM 1689 N N . ALA A 1 221 ? 4.166 -2.412 -5.439 1.00 98.31 221 ALA A N 1
ATOM 1690 C CA . ALA A 1 221 ? 4.311 -3.812 -5.053 1.00 98.31 221 ALA A CA 1
ATOM 1691 C C . ALA A 1 221 ? 5.187 -4.585 -6.047 1.00 98.31 221 ALA A C 1
ATOM 1693 O O . ALA A 1 221 ? 6.080 -5.310 -5.619 1.00 98.31 221 ALA A O 1
ATOM 1694 N N . LEU A 1 222 ? 4.994 -4.362 -7.352 1.00 98.31 222 LEU A N 1
ATOM 1695 C CA . LEU A 1 222 ? 5.834 -4.895 -8.425 1.00 98.31 222 LEU A CA 1
ATOM 1696 C C . LEU A 1 222 ? 7.307 -4.537 -8.208 1.00 98.31 222 LEU A C 1
ATOM 1698 O O . LEU A 1 222 ? 8.153 -5.427 -8.188 1.00 98.31 222 LEU A O 1
ATOM 1702 N N . ARG A 1 223 ? 7.609 -3.254 -7.980 1.00 97.94 223 ARG A N 1
ATOM 1703 C CA . ARG A 1 223 ? 8.982 -2.799 -7.733 1.00 97.94 223 ARG A CA 1
ATOM 1704 C C . ARG A 1 223 ? 9.590 -3.460 -6.496 1.00 97.94 223 ARG A C 1
ATOM 1706 O O . ARG A 1 223 ? 10.686 -3.989 -6.577 1.00 97.94 223 ARG A O 1
ATOM 1713 N N . ILE A 1 224 ? 8.870 -3.461 -5.372 1.00 97.75 224 ILE A N 1
ATOM 1714 C CA . ILE A 1 224 ? 9.359 -4.059 -4.118 1.00 97.75 224 ILE A CA 1
ATOM 1715 C C . ILE A 1 224 ? 9.622 -5.559 -4.288 1.00 97.75 224 ILE A C 1
ATOM 1717 O O . ILE A 1 224 ? 10.648 -6.049 -3.820 1.00 97.75 224 ILE A O 1
ATOM 1721 N N . ALA A 1 225 ? 8.707 -6.276 -4.944 1.00 97.44 225 ALA A N 1
ATOM 1722 C CA . ALA A 1 225 ? 8.844 -7.706 -5.186 1.00 97.44 225 ALA A CA 1
ATOM 1723 C C . ALA A 1 225 ? 10.033 -8.010 -6.106 1.00 97.44 225 ALA A C 1
ATOM 1725 O O . ALA A 1 225 ? 10.786 -8.939 -5.832 1.00 97.44 225 ALA A O 1
ATOM 1726 N N . PHE A 1 226 ? 10.244 -7.200 -7.148 1.00 97.12 226 PHE A N 1
ATOM 1727 C CA . PHE A 1 226 ? 11.392 -7.366 -8.034 1.00 97.12 226 PHE A CA 1
ATOM 1728 C C . PHE A 1 226 ? 12.719 -7.035 -7.341 1.00 97.12 226 PHE A C 1
ATOM 1730 O O . PHE A 1 226 ? 13.666 -7.807 -7.442 1.00 97.12 226 PHE A O 1
ATOM 1737 N N . ASP A 1 227 ? 12.774 -5.950 -6.560 1.00 95.88 227 ASP A N 1
ATOM 1738 C CA . ASP A 1 227 ? 13.966 -5.603 -5.779 1.00 95.88 227 ASP A CA 1
ATOM 1739 C C . ASP A 1 227 ? 14.318 -6.716 -4.767 1.00 95.88 227 ASP A C 1
ATOM 1741 O O . ASP A 1 227 ? 15.489 -6.940 -4.472 1.00 95.88 227 ASP A O 1
ATOM 1745 N N . GLU A 1 228 ? 13.318 -7.406 -4.203 1.00 95.81 228 GLU A N 1
ATOM 1746 C CA . GLU A 1 228 ? 13.537 -8.570 -3.333 1.00 95.81 228 GLU A CA 1
ATOM 1747 C C . GLU A 1 228 ? 14.034 -9.791 -4.108 1.00 95.81 228 GLU A C 1
ATOM 1749 O O . GLU A 1 228 ? 14.973 -10.444 -3.659 1.00 95.81 228 GLU A O 1
ATOM 1754 N N . ALA A 1 229 ? 13.466 -10.070 -5.282 1.00 96.00 229 ALA A N 1
ATOM 1755 C CA . ALA A 1 229 ? 13.937 -11.149 -6.144 1.00 96.00 229 ALA A CA 1
ATOM 1756 C C . ALA A 1 229 ? 15.407 -10.935 -6.555 1.00 96.00 229 ALA A C 1
ATOM 1758 O O . ALA A 1 229 ? 16.222 -11.846 -6.426 1.00 96.00 229 ALA A O 1
ATOM 1759 N N . GLU A 1 230 ? 15.787 -9.711 -6.942 1.00 94.81 230 GLU A N 1
ATOM 1760 C CA . GLU A 1 230 ? 17.180 -9.368 -7.258 1.00 94.81 230 GLU A CA 1
ATOM 1761 C C . GLU A 1 230 ? 18.100 -9.504 -6.036 1.00 94.81 230 GLU A C 1
ATOM 1763 O O . GLU A 1 230 ? 19.232 -9.970 -6.170 1.00 94.81 230 GLU A O 1
ATOM 1768 N N . ARG A 1 231 ? 17.632 -9.149 -4.830 1.00 94.56 231 ARG A N 1
ATOM 1769 C CA . ARG A 1 231 ? 18.398 -9.369 -3.590 1.00 94.56 231 ARG A CA 1
ATOM 1770 C C . ARG A 1 231 ? 18.663 -10.846 -3.334 1.00 94.56 231 ARG A C 1
ATOM 1772 O O . ARG A 1 231 ? 19.801 -11.195 -3.035 1.00 94.56 231 ARG A O 1
ATOM 1779 N N . GLN A 1 232 ? 17.649 -11.697 -3.460 1.00 93.38 232 GLN A N 1
ATOM 1780 C CA . GLN A 1 232 ? 17.797 -13.136 -3.223 1.00 93.38 232 GLN A CA 1
ATOM 1781 C C . GLN A 1 232 ? 18.660 -13.816 -4.291 1.00 93.38 232 GLN A C 1
ATOM 1783 O O . GLN A 1 232 ? 19.440 -14.706 -3.966 1.00 93.38 232 GLN A O 1
ATOM 1788 N N . ALA A 1 233 ? 18.596 -13.337 -5.535 1.00 92.69 233 ALA A N 1
ATOM 1789 C CA . ALA A 1 233 ? 19.424 -13.816 -6.638 1.00 92.69 233 ALA A CA 1
ATOM 1790 C C . ALA A 1 233 ? 20.865 -13.263 -6.631 1.00 92.69 233 ALA A C 1
ATOM 1792 O O . ALA A 1 233 ? 21.635 -13.547 -7.549 1.00 92.69 233 ALA A O 1
ATOM 1793 N N . GLY A 1 234 ? 21.233 -12.432 -5.646 1.00 91.06 234 GLY A N 1
ATOM 1794 C CA . GLY A 1 234 ? 22.549 -11.786 -5.584 1.00 91.06 234 GLY A CA 1
ATOM 1795 C C . GLY A 1 234 ? 22.796 -10.739 -6.680 1.00 91.06 234 GLY A C 1
ATOM 1796 O O . GLY A 1 234 ? 23.919 -10.266 -6.822 1.00 91.06 234 GLY A O 1
ATOM 1797 N N . ALA A 1 235 ? 21.758 -10.364 -7.429 1.00 86.88 235 ALA A N 1
ATOM 1798 C CA . ALA A 1 235 ? 21.788 -9.370 -8.501 1.00 86.88 235 ALA A CA 1
ATOM 1799 C C . ALA A 1 235 ? 21.539 -7.938 -7.999 1.00 86.88 235 ALA A C 1
ATOM 1801 O O . ALA A 1 235 ? 21.701 -6.971 -8.746 1.00 86.88 235 ALA A O 1
ATOM 1802 N N . ALA A 1 236 ? 21.108 -7.783 -6.740 1.00 79.44 236 ALA A N 1
ATOM 1803 C CA . ALA A 1 236 ? 20.785 -6.476 -6.189 1.00 79.44 236 ALA A CA 1
ATOM 1804 C C . ALA A 1 236 ? 21.973 -5.514 -6.326 1.00 79.44 236 ALA A C 1
ATOM 1806 O O . ALA A 1 236 ? 23.094 -5.868 -5.942 1.00 79.44 236 ALA A O 1
ATOM 1807 N N . PRO A 1 237 ? 21.735 -4.276 -6.804 1.00 68.81 237 PRO A N 1
ATOM 1808 C CA . PRO A 1 237 ? 22.773 -3.265 -6.862 1.00 68.81 237 PRO A CA 1
ATOM 1809 C C . PRO A 1 237 ? 23.422 -3.141 -5.488 1.00 68.81 237 PRO A C 1
ATOM 1811 O O . PRO A 1 237 ? 22.751 -2.813 -4.503 1.00 68.81 237 PRO A O 1
ATOM 1814 N N . ARG A 1 238 ? 24.726 -3.427 -5.406 1.00 63.69 238 ARG A N 1
ATOM 1815 C CA . ARG A 1 238 ? 25.478 -3.216 -4.170 1.00 63.69 238 ARG A CA 1
ATOM 1816 C C . ARG A 1 238 ? 25.273 -1.747 -3.789 1.00 63.69 238 ARG A C 1
ATOM 1818 O O . ARG A 1 238 ? 25.578 -0.888 -4.622 1.00 63.69 238 ARG A O 1
ATOM 1825 N N . PRO A 1 239 ? 24.751 -1.429 -2.588 1.00 61.16 239 PRO A N 1
ATOM 1826 C CA . PRO A 1 239 ? 24.656 -0.040 -2.169 1.00 61.16 239 PRO A CA 1
ATOM 1827 C C . PRO A 1 239 ? 26.051 0.559 -2.311 1.00 61.16 239 PRO A C 1
ATOM 1829 O O . PRO A 1 239 ? 27.029 -0.083 -1.909 1.00 61.16 239 PRO A O 1
ATOM 1832 N N . ALA A 1 240 ? 26.144 1.722 -2.967 1.00 61.03 240 ALA A N 1
ATOM 1833 C CA . ALA A 1 240 ? 27.419 2.382 -3.205 1.00 61.03 240 ALA A CA 1
ATOM 1834 C C . ALA A 1 240 ? 28.201 2.369 -1.891 1.00 61.03 240 ALA A C 1
ATOM 1836 O O . ALA A 1 240 ? 27.691 2.827 -0.864 1.00 61.03 240 ALA A O 1
ATOM 1837 N N . ALA A 1 241 ? 29.386 1.750 -1.903 1.00 60.84 241 ALA A N 1
ATOM 1838 C CA . ALA A 1 241 ? 30.209 1.707 -0.708 1.00 60.84 241 ALA A CA 1
ATOM 1839 C C . ALA A 1 241 ? 30.382 3.158 -0.235 1.00 60.84 241 ALA A C 1
ATOM 1841 O O . ALA A 1 241 ? 30.660 4.019 -1.081 1.00 60.84 241 ALA A O 1
ATOM 1842 N N . PRO A 1 242 ? 30.183 3.456 1.063 1.00 65.56 242 PRO A N 1
ATOM 1843 C CA . PRO A 1 242 ? 30.445 4.797 1.556 1.00 65.56 242 PRO A CA 1
ATOM 1844 C C . PRO A 1 242 ? 31.866 5.179 1.122 1.00 65.56 242 PRO A C 1
ATOM 1846 O O . PRO A 1 242 ? 32.749 4.309 1.134 1.00 65.56 242 PRO A O 1
ATOM 1849 N N . PRO A 1 243 ? 32.098 6.424 0.666 1.00 68.69 243 PRO A N 1
ATOM 1850 C CA . PRO A 1 243 ? 33.410 6.811 0.172 1.00 68.69 243 PRO A CA 1
ATOM 1851 C C . PRO A 1 243 ? 34.448 6.472 1.244 1.00 68.69 243 PRO A C 1
ATOM 1853 O O . PRO A 1 243 ? 34.227 6.741 2.427 1.00 68.69 243 PRO A O 1
ATOM 1856 N N . ARG A 1 244 ? 35.552 5.816 0.859 1.00 55.56 244 ARG A N 1
ATOM 1857 C CA . ARG A 1 244 ? 36.630 5.487 1.803 1.00 55.56 244 ARG A CA 1
ATOM 1858 C C . ARG A 1 244 ? 37.164 6.815 2.346 1.00 55.56 244 ARG A C 1
ATOM 1860 O O . ARG A 1 244 ? 37.806 7.551 1.608 1.00 55.56 244 ARG A O 1
ATOM 1867 N N . GLY A 1 245 ? 36.818 7.145 3.590 1.00 62.28 245 GLY A N 1
ATOM 1868 C CA . GLY A 1 245 ? 37.071 8.460 4.191 1.00 62.28 245 GLY A CA 1
ATOM 1869 C C . GLY A 1 245 ? 35.827 9.192 4.709 1.00 62.28 245 GLY A C 1
ATOM 1870 O O . GLY A 1 245 ? 35.982 10.214 5.368 1.00 62.28 245 GLY A O 1
ATOM 1871 N N . ALA A 1 246 ? 34.610 8.679 4.486 1.00 58.16 246 ALA A N 1
ATOM 1872 C CA . ALA A 1 246 ? 33.431 9.127 5.222 1.00 58.16 246 ALA A CA 1
ATOM 1873 C C . ALA A 1 246 ? 33.562 8.697 6.687 1.00 58.16 246 ALA A C 1
ATOM 1875 O O . ALA A 1 246 ? 33.103 7.627 7.090 1.00 58.16 246 ALA A O 1
ATOM 1876 N N . THR A 1 247 ? 34.205 9.536 7.494 1.00 66.56 247 THR A N 1
ATOM 1877 C CA . THR A 1 247 ? 33.954 9.547 8.927 1.00 66.56 247 THR A CA 1
ATOM 1878 C C . THR A 1 247 ? 32.466 9.808 9.086 1.00 66.56 247 THR A C 1
ATOM 1880 O O . THR A 1 247 ? 31.938 10.825 8.633 1.00 66.56 247 THR A O 1
ATOM 1883 N N . TRP A 1 248 ? 31.748 8.845 9.662 1.00 65.81 248 TRP A N 1
ATOM 1884 C CA . TRP A 1 248 ? 30.391 9.113 10.111 1.00 65.81 248 TRP A CA 1
ATOM 1885 C C . TRP A 1 248 ? 30.479 10.359 10.997 1.00 65.81 248 TRP A C 1
ATOM 1887 O O . TRP A 1 248 ? 31.312 10.342 11.911 1.00 65.81 248 TRP A O 1
ATOM 1897 N N . PRO A 1 249 ? 29.739 11.451 10.725 1.00 68.88 249 PRO A N 1
ATOM 1898 C CA . PRO A 1 249 ? 29.813 12.626 11.573 1.00 68.88 249 PRO A CA 1
ATOM 1899 C C . PRO A 1 249 ? 29.413 12.165 12.966 1.00 68.88 249 PRO A C 1
ATOM 1901 O O . PRO A 1 249 ? 28.267 11.771 13.189 1.00 68.88 249 PRO A O 1
ATOM 1904 N N . ILE A 1 250 ? 30.388 12.117 13.875 1.00 70.62 250 ILE A N 1
ATOM 1905 C CA . ILE A 1 250 ? 30.129 11.795 15.268 1.00 70.62 250 ILE A CA 1
ATOM 1906 C C . ILE A 1 250 ? 29.244 12.937 15.743 1.00 70.62 250 ILE A C 1
ATOM 1908 O O . ILE A 1 250 ? 29.672 14.095 15.695 1.00 70.62 250 ILE A O 1
ATOM 1912 N N . PRO A 1 251 ? 27.985 12.661 16.104 1.00 76.06 251 PRO A N 1
ATOM 1913 C CA . PRO A 1 251 ? 27.121 13.732 16.527 1.00 76.06 251 PRO A CA 1
ATOM 1914 C C . PRO A 1 251 ? 27.709 14.367 17.789 1.00 76.06 251 PRO A C 1
ATOM 1916 O O . PRO A 1 251 ? 28.186 13.667 18.679 1.00 76.06 251 PRO A O 1
ATOM 1919 N N . SER A 1 252 ? 27.651 15.694 17.877 1.00 75.38 252 SER A N 1
ATOM 1920 C CA . SER A 1 252 ? 28.258 16.478 18.964 1.00 75.38 252 SER A CA 1
ATOM 1921 C C . SER A 1 252 ? 27.738 16.135 20.368 1.00 75.38 252 SER A C 1
ATOM 1923 O O . SER A 1 252 ? 28.316 16.573 21.356 1.00 75.38 252 SER A O 1
ATOM 1925 N N . TRP A 1 253 ? 26.657 15.356 20.467 1.00 79.62 253 TRP A N 1
ATOM 1926 C CA . TRP A 1 253 ? 26.095 14.856 21.721 1.00 79.62 253 TRP A CA 1
ATOM 1927 C C . TRP A 1 253 ? 26.729 13.544 22.215 1.00 79.62 253 TRP A C 1
ATOM 1929 O O . TRP A 1 253 ? 26.372 13.082 23.298 1.00 79.62 253 TRP A O 1
ATOM 1939 N N . LEU A 1 254 ? 27.648 12.926 21.460 1.00 77.81 254 LEU A N 1
ATOM 1940 C CA . LEU A 1 254 ? 28.346 11.715 21.892 1.00 77.81 254 LEU A CA 1
ATOM 1941 C C . LEU A 1 254 ? 29.536 12.088 22.805 1.00 77.81 254 LEU A C 1
ATOM 1943 O O . LEU A 1 254 ? 30.457 12.764 22.346 1.00 77.81 254 LEU A O 1
ATOM 1947 N N . PRO A 1 255 ? 29.554 11.671 24.085 1.00 75.44 255 PRO A N 1
ATOM 1948 C CA . PRO A 1 255 ? 30.642 12.010 24.998 1.00 75.44 255 PRO A CA 1
ATOM 1949 C C . PRO A 1 255 ? 31.949 11.332 24.565 1.00 75.44 255 PRO A C 1
ATOM 1951 O O . PRO A 1 255 ? 31.986 10.120 24.335 1.00 75.44 255 PRO A O 1
ATOM 1954 N N . ASN A 1 256 ? 33.031 12.112 24.470 1.00 75.25 256 ASN A N 1
ATOM 1955 C CA . ASN A 1 256 ? 34.373 11.590 24.213 1.00 75.25 256 ASN A CA 1
ATOM 1956 C C . ASN A 1 256 ? 34.749 10.595 25.316 1.00 75.25 256 ASN A C 1
ATOM 1958 O O . ASN A 1 256 ? 34.747 10.941 26.498 1.00 75.25 256 ASN A O 1
ATOM 1962 N N . ARG A 1 257 ? 35.075 9.354 24.937 1.00 62.09 257 ARG A N 1
ATOM 1963 C CA . ARG A 1 257 ? 35.634 8.390 25.890 1.00 62.09 257 ARG A CA 1
ATOM 1964 C C . ARG A 1 257 ? 36.984 8.923 26.389 1.00 62.09 257 ARG A C 1
ATOM 1966 O O . ARG A 1 257 ? 37.774 9.369 25.554 1.00 62.09 257 ARG A O 1
ATOM 1973 N N . PRO A 1 258 ? 37.262 8.890 27.702 1.00 59.16 258 PRO A N 1
ATOM 1974 C CA . PRO A 1 258 ? 38.579 9.244 28.209 1.00 59.16 258 PRO A CA 1
ATOM 1975 C C . PRO A 1 258 ? 39.612 8.279 27.618 1.00 59.16 258 PRO A C 1
ATOM 1977 O O . PRO A 1 258 ? 39.406 7.064 27.627 1.00 59.16 258 PRO A O 1
ATOM 1980 N N . GLN A 1 259 ? 40.683 8.836 27.049 1.00 63.38 259 GLN A N 1
ATOM 1981 C CA . GLN A 1 259 ? 41.847 8.060 26.633 1.00 63.38 259 GLN A CA 1
ATOM 1982 C C . GLN A 1 259 ? 42.525 7.547 27.909 1.00 63.38 259 GLN A C 1
ATOM 1984 O O . GLN A 1 259 ? 42.825 8.347 28.796 1.00 63.38 259 GLN A O 1
ATOM 1989 N N . ALA A 1 260 ? 42.658 6.226 28.017 1.00 54.56 260 ALA A N 1
ATOM 1990 C CA . ALA A 1 260 ? 43.433 5.553 29.054 1.00 54.56 260 ALA A CA 1
ATOM 1991 C C . ALA A 1 260 ? 44.881 5.385 28.588 1.00 54.56 260 ALA A C 1
ATOM 1993 O O . ALA A 1 260 ? 45.065 5.188 27.363 1.00 54.56 260 ALA A O 1
#

Radius of gyration: 32.39 Å; Cα contacts (8 Å, |Δi|>4): 171; chains: 1; bounding box: 71×67×114 Å

Sequence (260 aa):
MEPFLLFVEGWWWVAPAAAGAGTAAYAGLTMKGRRARRLELDAARHEEATAYRALIAARAKVSEAQAEVLAAHADSGAPGFGSSFLDGVLNAAGIVVSPETSDAKRRLLEAKRREKSAAFALRATRTRVKAISATYHAASATDPLPLEKLFGEHDAVLARWMRYETDPMTAFDHPQLSDSGNPATLAFLRAQRVASTLRPASAREKVPPQRFVEYRDAVRALRIAFDEAERQAGAAPRPAAPPRGATWPIPSWLPNRPQA

Foldseek 3Di:
DDPDPPPPPPPPVVVVVVVVVVVVVVCVVVVLLLVLQCLQLLLLVVQLVVLVVQLVVLVVQLVVLVVQLVVLVVVLCDDDDPPRPVSVVCCVVVVDPDVSNVVSVVSNVVSVVSSVVSVVSSVVSVVVSVVSVVVSVVDDSPDDGPLVVLVVLLVVLVVVLVCCVPPPVNVVLQVLCVDCVNPLNVQLVVLNVQLVVLRDPDSSDPDHSVSSVSNSVSSVSNVVSSLVSCVVSVNHDDPPDDPPPPPPPPPPPDDDDDDD